Protein AF-A0A564YCS1-F1 (afdb_monomer)

Radius of gyration: 19.09 Å; Cα contacts (8 Å, |Δi|>4): 272; chains: 1; bounding box: 43×47×67 Å

Sequence (202 aa):
MVNAYTMRLRYDSPIGDMPSICTCESCINDYLYVYEKRNVAGLLSLPVSSSEASREVGEDFYFWLQQNIHIVWIGTFYRLFVYPTKLIWQLRPFDSPGEIPPSNCIWGVTESAKVRFTCVDCGKVWTSISALASFALCLENENGQQKWILWFSLHGQTCSDCVANASPPKLHYGTWYPHEVFRVMRNVHCKIEREVFNQMTI

Solvent-accessible surface area (backbone atoms only — not comparable to full-atom values): 11958 Å² total; per-residue (Å²): 139,80,82,80,76,75,81,76,89,78,71,97,54,98,68,68,94,67,99,60,93,62,82,50,72,68,50,46,51,52,33,39,47,52,32,58,78,67,40,44,68,64,59,56,63,52,99,58,54,86,84,46,43,34,68,77,57,32,53,69,57,42,50,50,40,39,78,43,42,64,36,53,53,52,32,48,47,39,61,65,59,34,70,80,46,93,58,49,65,44,80,40,81,50,96,48,80,84,76,54,67,70,93,40,48,83,49,70,54,73,45,68,33,55,28,38,34,56,35,89,87,80,66,53,71,50,74,39,72,70,36,44,37,40,39,36,37,27,59,46,77,55,96,92,41,69,32,41,35,40,36,36,33,78,53,52,48,63,51,69,66,48,48,72,68,72,41,82,86,51,75,32,68,50,55,55,42,58,50,46,51,49,51,48,54,51,50,53,51,56,47,42,49,62,66,48,54,60,60,70,76,111

Organism: Hymenolepis diminuta (NCBI:txid6216)

Mean predicted aligned error: 8.26 Å

Nearest PDB structures (foldseek):
  4i2y-assembly2_B  TM=4.174E-01  e=4.938E-01  Gallus gallus
  5ukg-assembly2_B  TM=3.983E-01  e=1.069E+00  Entacmaea quadricolor
  7lug-assembly1_A  TM=5.122E-01  e=1.937E+00  Discosoma sp.
  4i2y-assembly1_A  TM=4.266E-01  e=8.947E-01  Gallus gallus

pLDDT: mean 83.64, std 17.96, range [24.23, 98.19]

InterPro domains:
  IPR026096 Receptor-transporting protein [PTHR14402] (72-198)
  IPR027377 ZAR1/RTP1-5-like, 3CxxC-type zinc finger [PF13695] (113-199)

Foldseek 3Di:
DDDDPDPDDDDPQVDPQDPDQDDDPVSLVSLLCCCVVLVLLVLLVDPDDLVCSCVSSPVVVQVVCLSVVVSLLSNLCCVQPPVVDPAAEEEAEDPDPVVDPVVFWDDKDKDFAWFWWADPPPRDIDTDRGFIKIWIWGWDADPNGIYTYIYMYGFFDFDPVCVVVVHPTDGTGTRHGSSRSNVVSVVVSVCCCVPPVVVVVD

Secondary structure (DSSP, 8-state):
-------------SS---SS---SHHHHHHHHHHHHHTTHHHHHTSS--TTTHHHHH-HHHHHHHHHTHHHHHHHHHIIIIITT-SSEEEEEE-SSGGGS-GGGEEEEEEEEEEEEEE-TTT--EEEEEEEEEEEEEEEEEETTEEEEEEEEEE--EE-HHHHHTTPPP-EEPPEEPHHHHHHHHHHHHHHHIIIIITTTT-

Structure (mmCIF, N/CA/C/O backbone):
data_AF-A0A564YCS1-F1
#
_entry.id   AF-A0A564YCS1-F1
#
loop_
_atom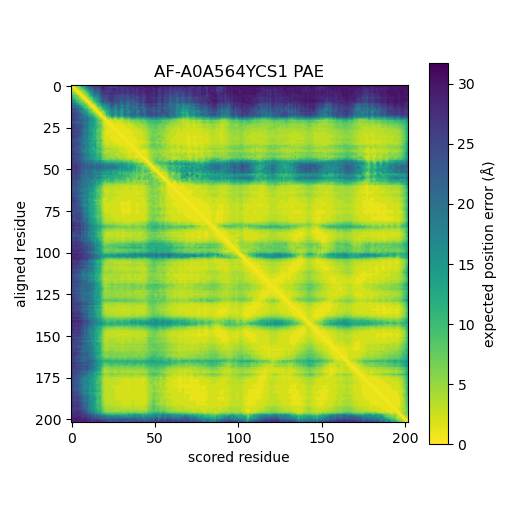_site.group_PDB
_atom_site.id
_atom_site.type_symbol
_atom_site.label_atom_id
_atom_site.label_alt_id
_atom_site.label_comp_id
_atom_site.label_asym_id
_atom_site.label_entity_id
_atom_site.label_seq_id
_atom_site.pdbx_PDB_ins_code
_atom_site.Cartn_x
_atom_site.Cartn_y
_atom_site.Cartn_z
_atom_site.occupancy
_atom_site.B_iso_or_equiv
_atom_site.auth_seq_id
_atom_site.auth_comp_id
_atom_site.auth_asym_id
_atom_site.auth_atom_id
_atom_site.pdbx_PDB_model_num
ATOM 1 N N . MET A 1 1 ? 5.156 -25.378 -37.979 1.00 31.64 1 MET A N 1
ATOM 2 C CA . MET A 1 1 ? 4.119 -24.481 -37.428 1.00 31.64 1 MET A CA 1
ATOM 3 C C . MET A 1 1 ? 3.506 -25.179 -36.233 1.00 31.64 1 MET A C 1
ATOM 5 O O . MET A 1 1 ? 2.746 -26.118 -36.417 1.00 31.64 1 MET A O 1
ATOM 9 N N . VAL A 1 2 ? 3.936 -24.812 -35.028 1.00 24.36 2 VAL A N 1
ATOM 10 C CA . VAL A 1 2 ? 3.426 -25.395 -33.783 1.00 24.36 2 VAL A CA 1
ATOM 11 C C . VAL A 1 2 ? 2.574 -24.319 -33.131 1.00 24.36 2 VAL A C 1
ATOM 13 O O . VAL A 1 2 ? 3.086 -23.262 -32.772 1.00 24.36 2 VAL A O 1
ATOM 16 N N . ASN A 1 3 ? 1.266 -24.571 -33.078 1.00 24.23 3 ASN A N 1
ATOM 17 C CA . ASN A 1 3 ? 0.289 -23.719 -32.414 1.00 24.23 3 ASN A CA 1
ATOM 18 C C . ASN A 1 3 ? 0.685 -23.552 -30.946 1.00 24.23 3 ASN A C 1
ATOM 20 O O . ASN A 1 3 ? 0.739 -24.530 -30.197 1.00 24.23 3 ASN A O 1
ATOM 24 N N . ALA A 1 4 ? 0.944 -22.309 -30.546 1.00 28.11 4 ALA A N 1
ATOM 25 C CA . ALA A 1 4 ? 1.030 -21.934 -29.149 1.00 28.11 4 ALA A CA 1
ATOM 26 C C . ALA A 1 4 ? -0.358 -22.140 -28.532 1.00 28.11 4 ALA A C 1
ATOM 28 O O . ALA A 1 4 ? -1.300 -21.407 -28.829 1.00 28.11 4 ALA A O 1
ATOM 29 N N . TYR A 1 5 ? -0.492 -23.178 -27.709 1.00 27.55 5 TYR A N 1
ATOM 30 C CA . TYR A 1 5 ? -1.651 -23.341 -26.851 1.00 27.55 5 TYR A CA 1
ATOM 31 C C . TYR A 1 5 ? -1.717 -22.131 -25.925 1.00 27.55 5 TYR A C 1
ATOM 33 O O . TYR A 1 5 ? -0.887 -21.958 -25.036 1.00 27.55 5 TYR A O 1
ATOM 41 N N . THR A 1 6 ? -2.709 -21.281 -26.169 1.00 33.50 6 THR A N 1
ATOM 42 C CA . THR A 1 6 ? -3.170 -20.255 -25.245 1.00 33.50 6 THR A CA 1
ATOM 43 C C . THR A 1 6 ? -3.431 -20.937 -23.903 1.00 33.50 6 THR A C 1
ATOM 45 O O . THR A 1 6 ? -4.353 -21.750 -23.792 1.00 33.50 6 THR A O 1
ATOM 48 N N . MET A 1 7 ? -2.594 -20.661 -22.897 1.00 24.98 7 MET A N 1
ATOM 49 C CA . MET A 1 7 ? -2.866 -21.074 -21.523 1.00 24.98 7 MET A CA 1
ATOM 50 C C . MET A 1 7 ? -4.211 -20.468 -21.126 1.00 24.98 7 MET A C 1
ATOM 52 O O . MET A 1 7 ? -4.357 -19.254 -21.007 1.00 24.98 7 MET A O 1
ATOM 56 N N . ARG A 1 8 ? -5.224 -21.325 -20.994 1.00 28.66 8 ARG A N 1
ATOM 57 C CA . ARG A 1 8 ? -6.530 -20.935 -20.475 1.00 28.66 8 ARG A CA 1
ATOM 58 C C . ARG A 1 8 ? -6.351 -20.543 -19.013 1.00 28.66 8 ARG A C 1
ATOM 60 O O . ARG A 1 8 ? -6.058 -21.404 -18.188 1.00 28.66 8 ARG A O 1
ATOM 67 N N . LEU A 1 9 ? -6.578 -19.266 -18.712 1.00 37.72 9 LEU A N 1
ATOM 68 C CA . LEU A 1 9 ? -6.855 -18.791 -17.361 1.00 37.72 9 LEU A CA 1
ATOM 69 C C . LEU A 1 9 ? -8.024 -19.603 -16.790 1.00 37.72 9 LEU A C 1
ATOM 71 O O . LEU A 1 9 ? -9.159 -19.504 -17.254 1.00 37.72 9 LEU A O 1
ATOM 75 N N . ARG A 1 10 ? -7.730 -20.434 -15.794 1.00 36.75 10 ARG A N 1
ATOM 76 C CA . ARG A 1 10 ? -8.716 -20.945 -14.845 1.00 36.75 10 ARG A CA 1
ATOM 77 C C . ARG A 1 10 ? -8.131 -20.813 -13.455 1.00 36.75 10 ARG A C 1
ATOM 79 O O . ARG A 1 10 ? -7.492 -21.727 -12.950 1.00 36.75 10 ARG A O 1
ATOM 86 N N . TYR A 1 11 ? -8.367 -19.656 -12.860 1.00 43.25 11 TYR A N 1
ATOM 87 C CA . TYR A 1 11 ? -8.453 -19.553 -11.418 1.00 43.25 11 TYR A CA 1
ATOM 88 C C . TYR A 1 11 ? -9.896 -19.183 -11.111 1.00 43.25 11 TYR A C 1
ATOM 90 O O . TYR A 1 11 ? -10.373 -18.150 -11.574 1.00 43.25 11 TYR A O 1
ATOM 98 N N . ASP A 1 12 ? -10.586 -20.040 -10.359 1.00 36.06 12 ASP A N 1
ATOM 99 C CA . ASP A 1 12 ? -11.909 -19.779 -9.788 1.00 36.06 12 ASP A CA 1
ATOM 100 C C . ASP A 1 12 ? -11.788 -18.706 -8.686 1.00 36.06 12 ASP A C 1
ATOM 102 O O . ASP A 1 12 ? -12.011 -18.955 -7.497 1.00 36.06 12 ASP A O 1
ATOM 106 N N . SER A 1 13 ? -11.339 -17.510 -9.069 1.00 42.09 13 SER A N 1
ATOM 107 C CA . SER A 1 13 ? -11.433 -16.311 -8.250 1.00 42.09 13 SER A CA 1
ATOM 108 C C . SER A 1 13 ? -12.790 -15.666 -8.543 1.00 42.09 13 SER A C 1
ATOM 110 O O . SER A 1 13 ? -13.118 -15.478 -9.714 1.00 42.09 13 SER A O 1
ATOM 112 N N . PRO A 1 14 ? -13.604 -15.331 -7.525 1.00 41.62 14 PRO A N 1
ATOM 113 C CA . PRO A 1 14 ? -14.907 -14.695 -7.739 1.00 41.62 14 PRO A CA 1
ATOM 114 C C . PRO A 1 14 ? -14.794 -13.286 -8.346 1.00 41.62 14 PRO A C 1
ATOM 116 O O . PRO A 1 14 ? -15.794 -12.727 -8.783 1.00 41.62 14 PRO A O 1
ATOM 119 N N . ILE A 1 15 ? -13.583 -12.727 -8.397 1.00 43.50 15 ILE A N 1
ATOM 120 C CA . ILE A 1 15 ? -13.281 -11.415 -8.960 1.00 43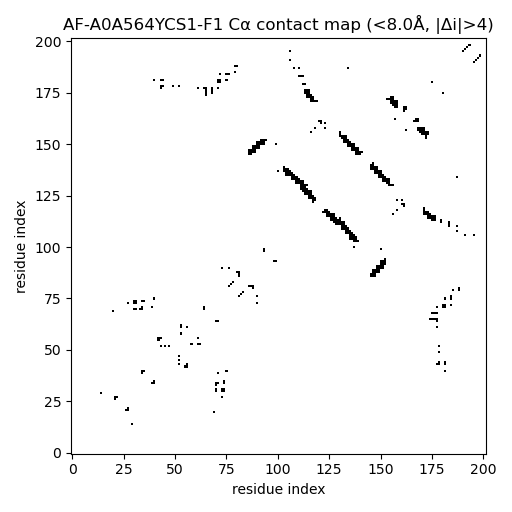.50 15 ILE A CA 1
ATOM 121 C C . ILE A 1 15 ? -12.469 -11.655 -10.237 1.00 43.50 15 ILE A C 1
ATOM 123 O O . ILE A 1 15 ? -11.336 -12.138 -10.169 1.00 43.50 15 ILE A O 1
ATOM 127 N N . GLY A 1 16 ? -13.076 -11.386 -11.397 1.00 44.50 16 GLY A N 1
ATOM 128 C CA . GLY A 1 16 ? -12.388 -11.431 -12.691 1.00 44.50 16 GLY A CA 1
ATOM 129 C C . GLY A 1 16 ? -11.285 -10.372 -12.794 1.00 44.50 16 GLY A C 1
ATOM 130 O O . GLY A 1 16 ? -11.197 -9.485 -11.947 1.00 44.50 16 GLY A O 1
ATOM 131 N N . ASP A 1 17 ? -10.451 -10.453 -13.837 1.00 43.44 17 ASP A N 1
ATOM 132 C CA . ASP A 1 17 ? -9.428 -9.436 -14.120 1.00 43.44 17 ASP A CA 1
ATOM 133 C C . ASP A 1 17 ? -10.076 -8.045 -14.177 1.00 43.44 17 ASP A C 1
ATOM 135 O O . ASP A 1 17 ? -10.887 -7.762 -15.062 1.00 43.44 17 ASP A O 1
ATOM 139 N N . MET A 1 18 ? -9.751 -7.184 -13.207 1.00 47.41 18 MET A N 1
ATOM 140 C CA . MET A 1 18 ? -10.393 -5.881 -13.061 1.00 47.41 18 MET A CA 1
ATOM 141 C C . MET A 1 18 ? -9.466 -4.771 -13.576 1.00 47.41 18 MET A C 1
ATOM 143 O O . MET 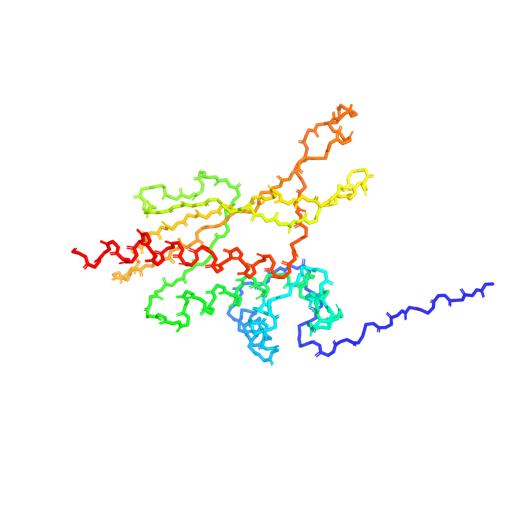A 1 18 ? -8.423 -4.523 -12.971 1.00 47.41 18 MET A O 1
ATOM 147 N N . PRO A 1 19 ? -9.819 -4.083 -14.682 1.00 48.22 19 PRO A N 1
ATOM 148 C CA . PRO A 1 19 ? -8.950 -3.089 -15.320 1.00 48.22 19 PRO A CA 1
ATOM 149 C C . PRO A 1 19 ? -8.793 -1.791 -14.505 1.00 48.22 19 PRO A C 1
ATOM 151 O O . PRO A 1 19 ? -7.918 -0.983 -14.800 1.00 48.22 19 PRO A O 1
ATOM 154 N N . SER A 1 20 ? -9.615 -1.592 -13.470 1.00 65.38 20 SER A N 1
ATOM 155 C CA . SER A 1 20 ? -9.543 -0.471 -12.529 1.00 65.38 20 SER A CA 1
ATOM 156 C C . SER A 1 20 ? -9.988 -0.920 -11.136 1.00 65.38 20 SER A C 1
ATOM 158 O O . SER A 1 20 ? -10.967 -1.660 -11.014 1.00 65.38 20 SER A O 1
ATOM 160 N N . ILE A 1 21 ? -9.304 -0.454 -10.086 1.00 79.62 21 ILE A N 1
ATOM 161 C CA . ILE A 1 21 ? -9.682 -0.718 -8.688 1.00 79.62 21 ILE A CA 1
ATOM 162 C C . ILE A 1 21 ? -11.069 -0.107 -8.429 1.00 79.62 21 ILE A C 1
ATOM 164 O O . ILE A 1 21 ? -11.274 1.081 -8.665 1.00 79.62 21 ILE A O 1
ATOM 168 N N . CYS A 1 22 ? -12.017 -0.910 -7.942 1.00 83.62 22 CYS A N 1
ATOM 169 C CA . CYS A 1 22 ? -13.362 -0.466 -7.578 1.00 83.62 22 CYS A CA 1
ATOM 170 C C . CYS A 1 22 ? -13.440 -0.277 -6.063 1.00 83.62 22 CYS A C 1
ATOM 172 O O . CYS A 1 22 ? -13.105 -1.179 -5.302 1.00 83.62 22 CYS A O 1
ATOM 174 N N . THR A 1 23 ? -13.905 0.885 -5.615 1.00 82.94 23 THR A N 1
ATOM 175 C CA . THR A 1 23 ? -13.971 1.241 -4.188 1.00 82.94 23 THR A CA 1
ATOM 176 C C . THR A 1 23 ? -15.401 1.307 -3.650 1.00 82.94 23 THR A C 1
ATOM 178 O O . THR A 1 23 ? -15.624 1.844 -2.568 1.00 82.94 23 THR A O 1
ATOM 181 N N . CYS A 1 24 ? -16.389 0.774 -4.380 1.00 88.31 24 CYS A N 1
ATOM 182 C CA . CYS A 1 24 ? -17.742 0.655 -3.841 1.00 88.31 24 CYS A CA 1
ATOM 183 C C . CYS A 1 24 ? -17.786 -0.390 -2.714 1.00 88.31 24 CYS A C 1
ATOM 185 O O . CYS A 1 24 ? -16.935 -1.279 -2.641 1.00 88.31 24 CYS A O 1
ATOM 187 N N . GLU A 1 25 ? -18.801 -0.299 -1.853 1.00 88.12 25 GLU A N 1
ATOM 188 C CA . GLU A 1 25 ? -18.951 -1.174 -0.685 1.00 88.12 25 GLU A CA 1
ATOM 189 C C . GLU A 1 25 ? -18.902 -2.665 -1.053 1.00 88.12 25 GLU A C 1
ATOM 191 O O . GLU A 1 25 ? -18.193 -3.432 -0.408 1.00 88.12 25 GLU A O 1
ATOM 196 N N . SER A 1 26 ? -19.572 -3.066 -2.139 1.00 90.94 26 SER A N 1
ATOM 197 C CA . SER A 1 26 ? -19.546 -4.455 -2.619 1.00 90.94 26 SER A CA 1
ATOM 198 C C . SER A 1 26 ? -18.134 -4.911 -2.990 1.00 90.94 26 SER A C 1
ATOM 200 O O . SER A 1 26 ? -17.691 -5.951 -2.517 1.00 90.94 26 SER A O 1
ATOM 202 N N . CYS A 1 27 ? -17.406 -4.118 -3.785 1.00 89.94 27 CYS A N 1
ATOM 203 C CA . CYS A 1 27 ? -16.045 -4.451 -4.211 1.00 89.94 27 CYS A CA 1
ATOM 204 C C . CYS A 1 27 ? -15.096 -4.569 -3.009 1.00 89.94 27 CYS A C 1
ATOM 206 O O . CYS A 1 27 ? -14.307 -5.507 -2.929 1.00 89.94 27 CYS A O 1
ATOM 208 N N . ILE A 1 28 ? -15.201 -3.647 -2.044 1.00 89.19 28 ILE A N 1
ATOM 209 C CA . ILE A 1 28 ? -14.401 -3.692 -0.815 1.00 89.19 28 ILE A CA 1
ATOM 210 C C . ILE A 1 28 ? -14.717 -4.957 -0.013 1.00 89.19 28 ILE A C 1
ATOM 212 O O . ILE A 1 28 ? -13.790 -5.648 0.409 1.00 89.19 28 ILE A O 1
ATOM 216 N N . ASN A 1 29 ? -15.996 -5.294 0.162 1.00 90.38 29 ASN A N 1
ATOM 217 C CA . ASN A 1 29 ? -16.402 -6.508 0.869 1.00 90.38 29 ASN A CA 1
ATOM 218 C C . ASN A 1 29 ? -15.872 -7.773 0.180 1.00 90.38 29 ASN A C 1
ATOM 220 O O . ASN A 1 29 ? -15.384 -8.672 0.864 1.00 90.38 29 ASN A O 1
ATOM 224 N N . ASP A 1 30 ? -15.877 -7.823 -1.153 1.00 91.38 30 ASP A N 1
ATOM 225 C CA . ASP A 1 30 ? -15.302 -8.939 -1.908 1.00 91.38 30 ASP A CA 1
ATOM 226 C C . ASP A 1 30 ? -13.784 -9.052 -1.692 1.00 91.38 30 ASP A C 1
ATOM 228 O O . ASP A 1 30 ? -13.261 -10.150 -1.475 1.00 91.38 30 ASP A O 1
ATOM 232 N N . TYR A 1 31 ? -13.057 -7.929 -1.676 1.00 92.38 31 TYR A N 1
ATOM 233 C CA . TYR A 1 31 ? -11.622 -7.922 -1.372 1.00 92.38 31 TYR A CA 1
ATOM 234 C C . TYR A 1 31 ? -11.329 -8.436 0.038 1.00 92.38 31 TYR A C 1
ATOM 236 O O . TYR A 1 31 ? -10.431 -9.264 0.218 1.00 92.38 31 TYR A O 1
ATOM 244 N N . LEU A 1 32 ? -12.087 -7.966 1.033 1.00 92.50 32 LEU A N 1
ATOM 245 C CA . LEU A 1 32 ? -11.947 -8.404 2.422 1.00 92.50 32 LEU A CA 1
ATOM 246 C C . LEU A 1 32 ? -12.274 -9.892 2.563 1.00 92.50 32 LEU A C 1
ATOM 248 O O . LEU A 1 32 ? -11.511 -10.627 3.188 1.00 92.50 32 LEU A O 1
ATOM 252 N N . TYR A 1 33 ? -13.327 -10.364 1.893 1.00 91.75 33 TYR A N 1
ATOM 253 C CA . TYR A 1 33 ? -13.684 -11.777 1.862 1.00 91.75 33 TYR A CA 1
ATOM 254 C C . TYR A 1 33 ? -12.549 -12.646 1.314 1.00 91.75 33 TYR A C 1
ATOM 256 O O . TYR A 1 33 ? -12.203 -13.664 1.915 1.00 91.75 33 TYR A O 1
ATOM 264 N N . VAL A 1 34 ? -11.930 -12.256 0.194 1.00 89.69 34 VAL A N 1
ATOM 265 C CA . VAL A 1 34 ? -10.763 -12.970 -0.350 1.00 89.69 34 VAL A CA 1
ATOM 266 C C . VAL A 1 34 ? -9.612 -12.956 0.657 1.00 89.69 34 VAL A C 1
ATOM 268 O O . VAL A 1 34 ? -9.023 -14.010 0.918 1.00 89.69 34 VAL A O 1
ATOM 271 N N . TYR A 1 35 ? -9.296 -11.786 1.221 1.00 91.69 35 TYR A N 1
ATOM 272 C CA . TYR A 1 35 ? -8.194 -11.610 2.165 1.00 91.69 35 TYR A CA 1
ATOM 273 C C . TYR A 1 35 ? -8.339 -12.525 3.391 1.00 91.69 35 TYR A C 1
ATOM 275 O O . TYR A 1 35 ? -7.382 -13.198 3.788 1.00 91.69 35 TYR A O 1
ATOM 283 N N . GLU A 1 36 ? -9.544 -12.602 3.955 1.00 90.00 36 GLU A N 1
ATOM 284 C CA . GLU A 1 36 ? -9.860 -13.435 5.115 1.00 90.00 36 GLU A CA 1
ATOM 285 C C . GLU A 1 36 ? -9.935 -14.920 4.764 1.00 90.00 36 GLU A C 1
ATOM 287 O O . GLU A 1 36 ? -9.246 -15.735 5.380 1.00 90.00 36 GLU A O 1
ATOM 292 N N . LYS A 1 37 ? -10.714 -15.290 3.739 1.00 89.69 37 LYS A N 1
ATOM 293 C CA . LYS A 1 37 ? -10.931 -16.693 3.351 1.00 89.69 37 LYS A CA 1
ATOM 294 C C . LYS A 1 37 ? -9.634 -17.406 2.989 1.00 89.69 37 LYS A C 1
ATOM 296 O O . LYS A 1 37 ? -9.498 -1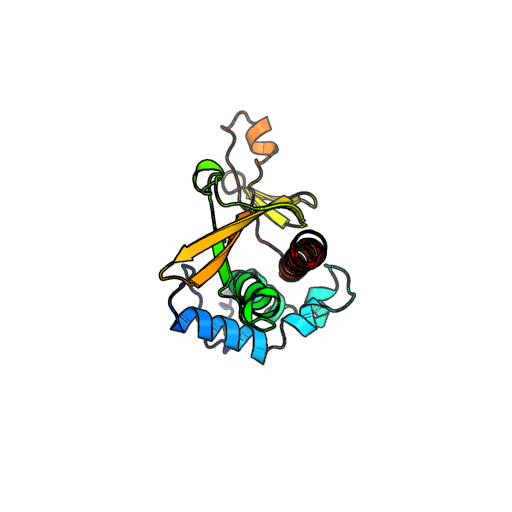8.604 3.228 1.00 89.69 37 LYS A O 1
ATOM 301 N N . ARG A 1 38 ? -8.689 -16.688 2.379 1.00 86.75 38 ARG A N 1
ATOM 302 C CA . ARG A 1 38 ? -7.375 -17.225 2.002 1.00 86.75 38 ARG A CA 1
ATOM 303 C C . ARG A 1 38 ? -6.325 -17.073 3.105 1.00 86.75 38 ARG A C 1
ATOM 305 O O . ARG A 1 38 ? -5.176 -17.424 2.869 1.00 86.75 38 ARG A O 1
ATOM 312 N N . ASN A 1 39 ? -6.698 -16.569 4.286 1.00 87.56 39 ASN A N 1
ATOM 313 C CA . ASN A 1 39 ? -5.796 -16.283 5.402 1.00 87.56 39 ASN A CA 1
ATOM 314 C C . ASN A 1 39 ? -4.536 -15.514 4.956 1.00 87.56 39 ASN A C 1
ATOM 316 O O . ASN A 1 39 ? -3.412 -15.856 5.330 1.00 87.56 39 ASN A O 1
ATOM 320 N N . VAL A 1 40 ? -4.720 -14.479 4.126 1.00 88.12 40 VAL A N 1
ATOM 321 C CA . VAL A 1 40 ? -3.608 -13.741 3.503 1.00 88.12 40 VAL A CA 1
ATOM 322 C C . VAL A 1 40 ? -2.662 -13.182 4.565 1.00 88.12 40 VAL A C 1
ATOM 324 O O . VAL A 1 40 ? -1.450 -13.308 4.427 1.00 88.12 40 VAL A O 1
ATOM 327 N N . ALA A 1 41 ? -3.195 -12.641 5.663 1.00 86.94 41 ALA A N 1
ATOM 328 C CA . ALA A 1 41 ? -2.382 -12.147 6.773 1.00 86.94 41 ALA A CA 1
ATOM 329 C C . ALA A 1 41 ? -1.490 -13.238 7.385 1.00 86.94 41 ALA A C 1
ATOM 331 O O . ALA A 1 41 ? -0.313 -12.991 7.626 1.00 86.94 41 ALA A O 1
ATOM 332 N N . GLY A 1 42 ? -2.036 -14.437 7.619 1.00 84.56 42 GLY A N 1
ATOM 333 C CA . GLY A 1 42 ? -1.271 -15.561 8.152 1.00 84.56 42 GLY A CA 1
ATOM 334 C C . GLY A 1 42 ? -0.127 -15.945 7.217 1.00 84.56 42 GLY A C 1
ATOM 335 O O . GLY A 1 42 ? 1.018 -16.009 7.654 1.00 84.56 42 GLY A O 1
ATOM 336 N N . LEU A 1 43 ? -0.421 -16.085 5.923 1.00 85.25 43 LEU A N 1
ATOM 337 C CA . LEU A 1 43 ? 0.565 -16.446 4.902 1.00 85.25 43 LEU A CA 1
ATOM 338 C C . LEU A 1 43 ? 1.670 -15.388 4.730 1.00 85.25 43 LEU A C 1
ATOM 340 O O . LEU A 1 43 ? 2.839 -15.733 4.607 1.00 85.25 43 LEU A O 1
ATOM 344 N N . LEU A 1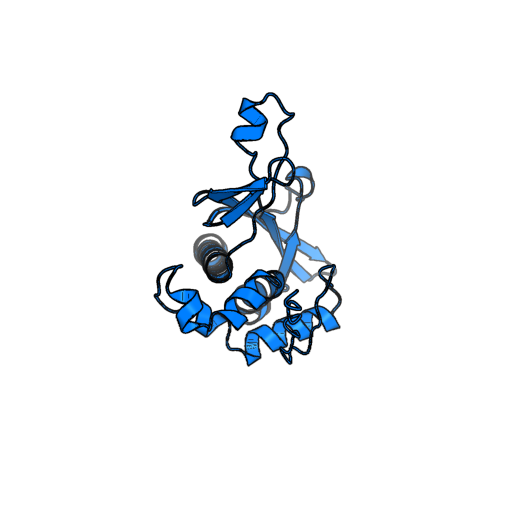 44 ? 1.326 -14.096 4.758 1.00 85.62 44 LEU A N 1
ATOM 345 C CA . LEU A 1 44 ? 2.298 -13.003 4.611 1.00 85.62 44 LEU A CA 1
ATOM 346 C C . LEU A 1 44 ? 3.061 -12.679 5.906 1.00 85.62 44 LEU A C 1
ATOM 348 O O . LEU A 1 44 ? 4.031 -11.924 5.868 1.00 85.62 44 LEU A O 1
ATOM 352 N N . SER A 1 45 ? 2.629 -13.227 7.045 1.00 82.94 45 SER A N 1
ATOM 353 C CA . SER A 1 45 ? 3.299 -13.061 8.341 1.00 82.94 45 SER A CA 1
ATOM 354 C C . SER A 1 45 ? 4.391 -14.097 8.619 1.00 82.94 45 SER A C 1
ATOM 356 O O . SER A 1 45 ? 5.104 -13.959 9.616 1.00 82.94 45 SER A O 1
ATOM 358 N N . LEU A 1 46 ? 4.529 -15.115 7.761 1.00 75.44 46 LEU A N 1
ATOM 359 C CA . LEU A 1 46 ? 5.526 -16.173 7.911 1.00 75.44 46 LEU A CA 1
ATOM 360 C C . LEU A 1 46 ? 6.950 -15.582 7.890 1.00 75.44 46 LEU A C 1
ATOM 362 O O . LEU A 1 46 ? 7.221 -14.662 7.113 1.00 75.44 46 LEU A O 1
ATOM 366 N N . PRO A 1 47 ? 7.872 -16.068 8.744 1.00 65.75 47 PRO A N 1
ATOM 367 C CA . PRO A 1 47 ? 9.213 -15.507 8.903 1.00 65.75 47 PRO A CA 1
ATOM 368 C C . PRO A 1 47 ? 10.156 -15.970 7.781 1.00 65.75 47 PRO A C 1
ATOM 370 O O . PRO A 1 47 ? 11.248 -16.468 8.041 1.00 65.75 47 PRO A O 1
ATOM 373 N N . VAL A 1 48 ? 9.725 -15.825 6.532 1.00 65.69 48 VAL A N 1
ATOM 374 C CA . VAL A 1 48 ? 10.454 -16.279 5.348 1.00 65.69 48 VAL A CA 1
ATOM 375 C C . VAL A 1 48 ? 10.980 -15.130 4.514 1.00 65.69 48 VAL A C 1
ATOM 377 O O . VAL A 1 48 ? 10.449 -14.016 4.521 1.00 65.69 48 VAL A O 1
ATOM 380 N N . SER A 1 49 ? 12.067 -15.388 3.787 1.00 62.91 49 SER A N 1
ATOM 381 C CA . SER A 1 49 ? 12.641 -14.389 2.893 1.00 62.91 49 SER A CA 1
ATOM 382 C C . SER A 1 49 ? 11.676 -14.049 1.749 1.00 62.91 49 SER A C 1
ATOM 384 O O . SER A 1 49 ? 10.832 -14.853 1.351 1.00 62.91 49 SER A O 1
ATOM 386 N N . SER A 1 50 ? 11.837 -12.865 1.145 1.00 59.00 50 SER A N 1
ATOM 387 C CA . SER A 1 50 ? 11.025 -12.438 -0.012 1.00 59.0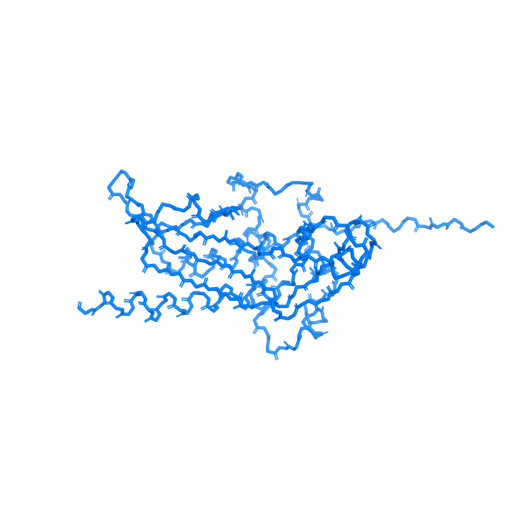0 50 SER A CA 1
ATOM 388 C C . SER A 1 50 ? 11.001 -13.447 -1.176 1.00 59.00 50 SER A C 1
ATOM 390 O O . SER A 1 50 ? 10.039 -13.470 -1.938 1.00 59.00 50 SER A O 1
ATOM 392 N N . SER A 1 51 ? 12.055 -14.264 -1.317 1.00 59.88 51 SER A N 1
ATOM 393 C CA . SER A 1 51 ? 12.192 -15.328 -2.324 1.00 59.88 51 SER A CA 1
ATOM 394 C C . SER A 1 51 ? 11.522 -16.649 -1.938 1.00 59.88 51 SER A C 1
ATOM 396 O O . SER A 1 51 ? 11.265 -17.475 -2.806 1.00 59.88 51 SER A O 1
ATOM 398 N N . GLU A 1 52 ? 11.253 -16.864 -0.653 1.00 67.31 52 GLU A N 1
ATOM 399 C CA . GLU A 1 52 ? 10.612 -18.073 -0.123 1.00 67.31 52 GLU A CA 1
ATOM 400 C C . GLU A 1 52 ? 9.109 -17.861 0.101 1.00 67.31 52 GLU A C 1
ATOM 402 O O . GLU A 1 52 ? 8.335 -18.808 -0.022 1.00 67.31 52 GLU A O 1
ATOM 407 N N . ALA A 1 53 ? 8.681 -16.609 0.312 1.00 64.56 53 ALA A N 1
ATOM 408 C CA . ALA A 1 53 ? 7.282 -16.240 0.519 1.00 64.56 53 ALA A CA 1
ATOM 409 C C . ALA A 1 53 ? 6.351 -16.739 -0.600 1.00 64.56 53 ALA A C 1
ATOM 411 O O . ALA A 1 53 ? 5.269 -17.243 -0.318 1.00 64.56 53 ALA A O 1
ATOM 412 N N . SER A 1 54 ? 6.760 -16.657 -1.872 1.00 65.62 54 SER A N 1
ATOM 413 C CA . SER A 1 54 ? 5.934 -17.151 -2.983 1.00 65.62 54 SER A CA 1
ATOM 414 C C . SER A 1 54 ? 5.777 -18.672 -2.981 1.00 65.62 54 SER A C 1
ATOM 416 O O . SER A 1 54 ? 4.735 -19.169 -3.393 1.00 65.62 54 SER A O 1
ATOM 418 N N . ARG A 1 55 ? 6.775 -19.422 -2.497 1.00 67.50 55 ARG A N 1
ATOM 419 C CA . ARG A 1 55 ? 6.721 -20.891 -2.437 1.00 67.50 55 ARG A CA 1
ATOM 420 C C . ARG A 1 55 ? 5.797 -21.370 -1.323 1.00 67.50 55 ARG A C 1
ATOM 422 O O . ARG A 1 55 ? 5.083 -22.346 -1.519 1.00 67.50 55 ARG A O 1
ATOM 429 N N . GLU A 1 56 ? 5.779 -20.672 -0.191 1.00 67.56 56 GLU A N 1
ATOM 430 C CA . GLU A 1 56 ? 4.907 -21.005 0.943 1.00 67.56 56 GLU A CA 1
ATOM 431 C C . GLU A 1 56 ? 3.454 -20.571 0.730 1.00 67.56 56 GLU A C 1
ATOM 433 O O . GLU A 1 56 ? 2.529 -21.293 1.093 1.00 67.56 56 GLU A O 1
ATOM 438 N N . VAL A 1 57 ? 3.244 -19.411 0.100 1.00 70.62 57 VAL A N 1
ATOM 439 C CA . VAL A 1 57 ? 1.911 -18.902 -0.275 1.00 70.62 57 VAL A CA 1
ATOM 440 C C . VAL A 1 57 ? 1.322 -19.687 -1.461 1.00 70.62 57 VAL A C 1
ATOM 442 O O . VAL A 1 57 ? 0.104 -19.730 -1.639 1.00 70.62 57 VAL A O 1
ATOM 445 N N . GLY A 1 58 ? 2.182 -20.313 -2.267 1.00 79.81 58 GLY A N 1
ATOM 446 C CA . GLY A 1 58 ? 1.861 -20.845 -3.588 1.00 79.81 58 GLY A CA 1
ATOM 447 C C . GLY A 1 58 ? 2.070 -19.778 -4.665 1.00 79.81 58 GLY A C 1
ATOM 448 O O . GLY A 1 58 ? 1.499 -18.688 -4.590 1.00 79.81 58 GLY A O 1
ATOM 449 N N . GLU A 1 59 ? 2.892 -20.091 -5.671 1.00 79.00 59 GLU A N 1
ATOM 450 C CA . GLU A 1 59 ? 3.390 -19.104 -6.643 1.00 79.00 59 GLU A CA 1
ATOM 451 C C . GLU A 1 59 ? 2.259 -18.438 -7.432 1.00 79.00 59 GLU A C 1
ATOM 453 O O . GLU A 1 59 ? 2.249 -17.214 -7.573 1.00 79.00 59 GLU A O 1
ATOM 458 N N . ASP A 1 60 ? 1.265 -19.219 -7.854 1.00 83.75 60 ASP A N 1
ATOM 459 C CA . ASP A 1 60 ? 0.105 -18.725 -8.597 1.00 83.75 60 ASP A CA 1
ATOM 460 C C . ASP A 1 60 ? -0.728 -17.738 -7.773 1.00 83.75 60 ASP A C 1
ATOM 462 O O . ASP A 1 60 ? -1.105 -16.667 -8.253 1.00 83.75 60 ASP A O 1
ATOM 466 N N . PHE A 1 61 ? -0.989 -18.062 -6.502 1.00 85.06 61 PHE A N 1
ATOM 467 C CA . PHE A 1 61 ? -1.766 -17.188 -5.626 1.00 85.06 61 PHE A CA 1
ATOM 468 C C . PHE A 1 61 ? -0.980 -15.932 -5.247 1.00 85.06 61 PHE A C 1
ATOM 470 O O . PHE A 1 61 ? -1.533 -14.833 -5.229 1.00 85.06 61 PHE A O 1
ATOM 477 N N . TYR A 1 62 ? 0.323 -16.068 -5.004 1.00 85.75 62 TYR A N 1
ATOM 478 C CA . TYR A 1 62 ? 1.200 -14.937 -4.734 1.00 85.75 62 TYR A CA 1
ATOM 479 C C . TYR A 1 62 ? 1.267 -13.971 -5.926 1.00 85.75 62 TYR A C 1
ATOM 481 O O . TYR A 1 62 ? 1.146 -12.756 -5.753 1.00 85.75 62 TYR A O 1
ATOM 489 N N . PHE A 1 63 ? 1.413 -14.502 -7.142 1.00 86.12 63 PHE A N 1
ATOM 490 C CA . PHE A 1 63 ? 1.383 -13.706 -8.365 1.00 86.12 63 PHE A CA 1
ATOM 491 C C . PHE A 1 63 ? 0.019 -13.036 -8.561 1.00 86.12 63 PHE A C 1
ATOM 493 O O . PHE A 1 63 ? -0.044 -11.848 -8.879 1.00 86.12 63 PHE A O 1
ATOM 500 N N . TRP A 1 64 ? -1.078 -13.750 -8.298 1.00 88.94 64 TRP A N 1
ATOM 501 C CA . TRP A 1 64 ? -2.422 -13.178 -8.349 1.00 88.94 64 TRP A CA 1
ATOM 502 C C . TRP A 1 64 ? -2.604 -12.021 -7.354 1.00 88.94 64 TRP A C 1
ATOM 504 O O . TRP A 1 64 ? -3.138 -10.976 -7.730 1.00 88.94 64 TRP A O 1
ATOM 514 N N . LEU A 1 65 ? -2.101 -12.152 -6.119 1.00 90.69 65 LEU A N 1
ATOM 515 C CA . LEU A 1 65 ? -2.081 -11.058 -5.139 1.00 90.69 65 LEU A CA 1
ATOM 516 C C . LEU A 1 65 ? -1.228 -9.881 -5.614 1.00 90.69 65 LEU A C 1
ATOM 518 O O . LEU A 1 65 ? -1.572 -8.736 -5.345 1.00 90.69 65 LEU A O 1
ATOM 522 N N . GLN A 1 66 ? -0.129 -10.137 -6.322 1.00 89.56 66 GLN A N 1
ATOM 523 C CA . GLN A 1 66 ? 0.709 -9.082 -6.884 1.00 89.56 66 GLN A CA 1
ATOM 524 C C . GLN A 1 66 ? -0.012 -8.298 -7.993 1.00 89.56 66 GLN A C 1
ATOM 526 O O . GLN A 1 66 ? 0.123 -7.077 -8.051 1.00 89.56 66 GLN A O 1
ATOM 531 N N . GLN A 1 67 ? -0.813 -8.964 -8.832 1.00 88.06 67 GLN A N 1
ATOM 532 C CA . GLN A 1 67 ? -1.674 -8.293 -9.819 1.00 88.06 67 GLN A CA 1
ATOM 533 C C . GLN A 1 67 ? -2.852 -7.562 -9.156 1.00 88.06 67 GLN A C 1
ATOM 535 O O . GLN A 1 67 ? -3.273 -6.505 -9.617 1.00 88.06 67 GLN A O 1
ATOM 540 N N . ASN A 1 68 ? -3.339 -8.077 -8.025 1.00 90.44 68 ASN A N 1
ATOM 541 C CA . ASN A 1 68 ? -4.457 -7.522 -7.260 1.00 90.44 68 ASN A CA 1
ATOM 542 C C . ASN A 1 68 ? -3.996 -6.896 -5.938 1.00 90.44 68 ASN A C 1
ATOM 544 O O . ASN A 1 68 ? -4.614 -7.076 -4.889 1.00 90.44 68 ASN A O 1
ATOM 548 N N . ILE A 1 69 ? -2.894 -6.141 -5.980 1.00 92.12 69 ILE A N 1
ATOM 549 C CA . ILE A 1 69 ? -2.192 -5.685 -4.770 1.00 92.12 69 ILE A CA 1
ATOM 550 C C . ILE A 1 69 ? -3.050 -4.811 -3.845 1.00 92.12 69 ILE A C 1
ATOM 552 O O . ILE A 1 69 ? -2.817 -4.757 -2.638 1.00 92.12 69 ILE A O 1
ATOM 556 N N . HIS A 1 70 ? -4.081 -4.164 -4.393 1.00 90.94 70 HIS A N 1
ATOM 557 C CA . HIS A 1 70 ? -5.071 -3.398 -3.641 1.00 90.94 70 HIS A CA 1
ATOM 558 C C . HIS A 1 70 ? -5.783 -4.247 -2.573 1.00 90.94 70 HIS A C 1
ATOM 560 O O . HIS A 1 70 ? -6.048 -3.735 -1.490 1.00 90.94 70 HIS A O 1
ATOM 566 N N . ILE A 1 71 ? -6.000 -5.546 -2.814 1.00 94.19 71 ILE A N 1
ATOM 567 C CA . ILE A 1 71 ? -6.564 -6.481 -1.825 1.00 94.19 71 ILE A CA 1
ATOM 568 C C . ILE A 1 71 ? -5.646 -6.590 -0.606 1.00 94.19 71 ILE A C 1
ATOM 570 O O . ILE A 1 71 ? -6.114 -6.613 0.530 1.00 94.19 71 ILE A O 1
ATOM 574 N N . VAL A 1 72 ? -4.328 -6.616 -0.825 1.00 95.75 72 VAL A N 1
ATOM 575 C CA . VAL A 1 72 ? -3.343 -6.693 0.260 1.00 95.75 72 VAL A CA 1
ATOM 576 C C . VAL A 1 72 ? -3.300 -5.382 1.041 1.00 95.75 72 VAL A C 1
ATOM 578 O O . VAL A 1 72 ? -3.297 -5.428 2.270 1.00 95.75 72 VAL A O 1
ATOM 581 N N . TRP A 1 73 ? -3.317 -4.228 0.364 1.00 95.38 73 TRP A N 1
ATOM 582 C CA . TRP A 1 73 ? -3.372 -2.914 1.019 1.00 95.38 73 TRP A CA 1
ATOM 583 C C . TRP A 1 73 ? -4.641 -2.746 1.862 1.00 95.38 73 TRP A C 1
ATOM 585 O O . TRP A 1 73 ? -4.546 -2.482 3.060 1.00 95.38 73 TRP A O 1
ATOM 595 N N . ILE A 1 74 ? -5.815 -2.951 1.257 1.00 94.50 74 ILE A N 1
ATOM 596 C CA . ILE A 1 74 ? -7.124 -2.773 1.899 1.00 94.50 74 ILE A CA 1
ATOM 597 C C . ILE A 1 74 ? -7.312 -3.786 3.029 1.00 94.50 74 ILE A C 1
ATOM 599 O O . ILE A 1 74 ? -7.649 -3.397 4.144 1.00 94.50 74 ILE A O 1
ATOM 603 N N . GLY A 1 75 ? -7.052 -5.071 2.778 1.00 95.12 75 GLY A N 1
ATOM 604 C CA . GLY A 1 75 ? -7.229 -6.117 3.782 1.00 95.12 75 GLY A CA 1
ATOM 605 C C . GLY A 1 75 ? -6.274 -5.973 4.964 1.00 95.12 75 GLY A C 1
ATOM 606 O O . GLY A 1 75 ? -6.684 -6.126 6.114 1.00 95.12 75 GLY A O 1
ATOM 607 N N . THR A 1 76 ? -5.016 -5.594 4.712 1.00 96.69 76 THR A N 1
ATOM 608 C CA . THR A 1 76 ? -4.054 -5.348 5.797 1.00 96.69 76 THR A CA 1
ATOM 609 C C . THR A 1 76 ? -4.418 -4.094 6.589 1.00 96.69 76 THR A C 1
ATOM 611 O O . THR A 1 76 ? -4.360 -4.121 7.817 1.00 96.69 76 THR A O 1
ATOM 614 N N . PHE A 1 77 ? -4.846 -3.017 5.920 1.00 96.75 77 PHE A N 1
ATOM 615 C CA . PHE A 1 77 ? -5.361 -1.825 6.594 1.00 96.75 77 PHE A CA 1
ATOM 616 C C . PHE A 1 77 ? -6.566 -2.156 7.479 1.00 96.75 77 PHE A C 1
ATOM 618 O O . PHE A 1 77 ? -6.558 -1.845 8.667 1.00 96.75 77 PHE A O 1
ATOM 625 N N . TYR A 1 78 ? -7.575 -2.833 6.926 1.00 95.12 78 TYR A N 1
ATOM 626 C CA . TYR A 1 78 ? -8.785 -3.195 7.656 1.00 95.12 78 TYR A CA 1
ATOM 627 C C . TYR A 1 78 ? -8.460 -4.042 8.886 1.00 95.12 78 TYR A C 1
ATOM 629 O O . TYR A 1 78 ? -8.899 -3.727 9.989 1.00 95.12 78 TYR A O 1
ATOM 637 N N . ARG A 1 79 ? -7.622 -5.071 8.722 1.00 94.44 79 ARG A N 1
ATOM 638 C CA . ARG A 1 79 ? -7.223 -5.965 9.813 1.00 94.44 79 ARG A CA 1
ATOM 639 C C . ARG A 1 79 ? -6.495 -5.246 10.950 1.00 94.44 79 ARG A C 1
ATOM 641 O O . ARG A 1 79 ? -6.678 -5.636 12.098 1.00 94.44 79 ARG A O 1
ATOM 648 N N . LEU A 1 80 ? -5.634 -4.276 10.640 1.00 95.06 80 LEU A N 1
ATOM 649 C CA . LEU A 1 80 ? -4.807 -3.599 11.643 1.00 95.06 80 LEU A CA 1
ATOM 650 C C . LEU A 1 80 ? -5.528 -2.404 12.279 1.00 95.06 80 LEU A C 1
ATOM 652 O O . LEU A 1 80 ? -5.510 -2.263 13.492 1.00 95.06 80 LEU A O 1
ATOM 656 N N . PHE A 1 81 ? -6.190 -1.563 11.485 1.00 95.25 81 PHE A N 1
ATOM 657 C CA . PHE A 1 81 ? -6.721 -0.278 11.953 1.00 95.25 81 PHE A CA 1
ATOM 658 C C . PHE A 1 81 ? -8.223 -0.319 12.253 1.00 95.25 81 PHE A C 1
ATOM 660 O O . PHE A 1 81 ? -8.681 0.272 13.231 1.00 95.25 81 PHE A O 1
ATOM 667 N N . VAL A 1 82 ? -9.001 -1.023 11.425 1.00 93.56 82 VAL A N 1
ATOM 668 C CA . VAL A 1 82 ? -10.470 -1.013 11.508 1.00 93.56 82 VAL A CA 1
ATOM 669 C C . VAL A 1 82 ? -10.961 -2.097 12.464 1.00 93.56 82 VAL A C 1
ATOM 671 O O . VAL A 1 82 ? -11.549 -1.786 13.492 1.00 93.56 82 VAL A O 1
ATOM 674 N N . TYR A 1 83 ? -10.685 -3.366 12.156 1.00 91.06 83 TYR A N 1
ATOM 675 C CA . TYR A 1 83 ? -11.219 -4.526 12.874 1.00 91.06 83 TYR A CA 1
ATOM 676 C C . TYR A 1 83 ? -10.959 -4.513 14.395 1.00 91.06 83 TYR A C 1
ATOM 678 O O . TYR A 1 83 ? -11.885 -4.816 15.149 1.00 91.06 83 TYR A O 1
ATOM 686 N N . PRO A 1 84 ? -9.755 -4.162 14.895 1.00 89.69 84 PRO A N 1
ATOM 687 C CA . PRO A 1 84 ? -9.470 -4.230 16.329 1.00 89.69 84 PRO A CA 1
ATOM 688 C C . PRO A 1 84 ? -10.058 -3.066 17.134 1.00 89.69 84 PRO A C 1
ATOM 690 O O . PRO A 1 84 ? -9.984 -3.083 18.362 1.00 89.69 84 PRO A O 1
ATOM 693 N N . THR A 1 85 ? -10.591 -2.031 16.475 1.00 86.88 85 THR A N 1
ATOM 694 C CA . THR A 1 85 ? -10.939 -0.763 17.122 1.00 86.88 85 THR A CA 1
ATOM 695 C C . THR A 1 85 ? -12.401 -0.381 16.891 1.00 86.88 85 THR A C 1
ATOM 697 O O . THR A 1 85 ? -13.086 -0.907 16.020 1.00 86.88 85 THR A O 1
ATOM 700 N N . LYS A 1 86 ? -12.907 0.557 17.698 1.00 85.88 86 LYS A N 1
ATOM 701 C CA . LYS A 1 86 ? -14.213 1.206 17.468 1.00 85.88 86 LYS A CA 1
ATOM 702 C C . LYS A 1 86 ? -14.073 2.542 16.730 1.00 85.88 86 LYS A C 1
ATOM 704 O O . LYS A 1 86 ? -15.035 3.303 16.656 1.00 85.88 86 LYS A O 1
ATOM 709 N N . LEU A 1 87 ? -12.867 2.864 16.261 1.00 89.44 87 LEU A N 1
ATOM 710 C CA . LEU A 1 87 ? -12.567 4.128 15.602 1.00 89.44 87 LEU A CA 1
ATOM 711 C C . LEU A 1 87 ? -13.015 4.076 14.142 1.00 89.44 87 LEU A C 1
ATOM 713 O O . LEU A 1 87 ? -12.955 3.033 13.491 1.00 89.44 87 LEU A O 1
ATOM 717 N N . ILE A 1 88 ? -13.432 5.224 13.612 1.00 92.31 88 ILE A N 1
ATOM 718 C CA . ILE A 1 88 ? -13.794 5.343 12.201 1.00 92.31 88 ILE A CA 1
ATOM 719 C C . ILE A 1 88 ? -12.524 5.648 11.419 1.00 92.31 88 ILE A C 1
ATOM 721 O O . ILE A 1 88 ? -12.043 6.778 11.429 1.00 92.31 88 ILE A O 1
ATOM 725 N N . TRP A 1 89 ? -11.993 4.634 10.748 1.00 95.00 89 TRP A N 1
ATOM 726 C CA . TRP A 1 89 ? -10.763 4.724 9.970 1.00 95.00 89 TRP A CA 1
ATOM 727 C C . TRP A 1 89 ? -11.034 4.833 8.470 1.00 95.00 89 TRP A C 1
ATOM 729 O O . TRP A 1 89 ? -11.930 4.182 7.934 1.00 95.00 89 TRP A O 1
ATOM 739 N N . GLN A 1 90 ? -10.221 5.625 7.776 1.00 93.50 90 GLN A N 1
ATOM 740 C CA . GLN A 1 90 ? -10.198 5.707 6.317 1.00 93.50 90 GLN A CA 1
ATOM 741 C C . GLN A 1 90 ? -8.760 5.666 5.805 1.00 93.50 90 GLN A C 1
ATOM 743 O O . GLN A 1 90 ? -7.871 6.285 6.384 1.00 93.50 90 GLN A O 1
ATOM 748 N N . LEU A 1 91 ? -8.548 4.958 4.699 1.00 94.25 91 LEU A N 1
ATOM 749 C CA . LEU A 1 91 ? -7.295 4.957 3.951 1.00 94.25 91 LEU A CA 1
ATOM 750 C C . LEU A 1 91 ? -7.507 5.791 2.683 1.00 94.25 91 LEU A C 1
ATOM 752 O O . LEU A 1 91 ? -8.412 5.481 1.906 1.00 94.25 91 LEU A O 1
ATOM 756 N N . ARG A 1 92 ? -6.711 6.844 2.473 1.00 91.75 92 ARG A N 1
ATOM 757 C CA . ARG A 1 92 ? -6.858 7.745 1.315 1.00 91.75 92 ARG A CA 1
ATOM 758 C C . ARG A 1 92 ? -5.536 7.912 0.557 1.00 91.75 92 ARG A C 1
ATOM 760 O O . ARG A 1 92 ? -4.530 8.219 1.193 1.00 91.75 92 ARG A O 1
ATOM 767 N N . PRO A 1 93 ? -5.504 7.723 -0.772 1.00 91.44 93 PRO A N 1
ATOM 768 C CA . PRO A 1 93 ? -4.324 8.058 -1.558 1.00 91.44 93 PRO A CA 1
ATOM 769 C C . PRO A 1 93 ? -4.168 9.581 -1.685 1.00 91.44 93 PRO A C 1
ATOM 771 O O . PRO A 1 93 ? -5.161 10.305 -1.627 1.00 91.44 93 PRO A O 1
ATOM 774 N N . PHE A 1 94 ? -2.940 10.052 -1.893 1.00 86.19 94 PHE A N 1
ATOM 775 C CA . PHE A 1 94 ? -2.648 11.410 -2.359 1.00 86.19 94 PHE A CA 1
ATOM 776 C C . PHE A 1 94 ? -1.524 11.392 -3.403 1.00 86.19 94 PHE A C 1
ATOM 778 O O . PHE A 1 94 ? -0.566 10.617 -3.283 1.00 86.19 94 PHE A O 1
ATOM 785 N N . ASP A 1 95 ? -1.615 12.274 -4.397 1.00 79.94 95 ASP A N 1
ATOM 786 C CA . ASP A 1 95 ? -0.599 12.406 -5.449 1.00 79.94 95 ASP A CA 1
ATOM 787 C C . ASP A 1 95 ? 0.401 13.528 -5.133 1.00 79.94 95 ASP A C 1
ATOM 789 O O . ASP A 1 95 ? 1.581 13.445 -5.480 1.00 79.94 95 ASP A O 1
ATOM 793 N N . SER A 1 96 ? -0.051 14.559 -4.418 1.00 79.69 96 SER A N 1
ATOM 794 C CA . SER A 1 96 ? 0.750 15.697 -3.984 1.00 79.69 96 SER A CA 1
ATOM 795 C C . SER A 1 96 ? 0.569 15.979 -2.490 1.00 79.69 96 SER A C 1
ATOM 797 O O . SER A 1 96 ? -0.558 15.974 -1.993 1.00 79.69 96 SER A O 1
ATOM 799 N N . PRO A 1 97 ? 1.645 16.324 -1.754 1.00 77.19 97 PRO A N 1
ATOM 800 C CA . PRO A 1 97 ? 1.542 16.731 -0.352 1.00 77.19 97 PRO A CA 1
ATOM 801 C C . PRO A 1 97 ? 0.569 17.895 -0.104 1.00 77.19 97 PRO A C 1
ATOM 803 O O . PRO A 1 97 ? 0.064 18.032 1.003 1.00 77.19 97 PRO A O 1
ATOM 806 N N . GLY A 1 98 ? 0.297 18.725 -1.120 1.00 82.00 98 GLY A N 1
ATOM 807 C CA . GLY A 1 98 ? -0.652 19.838 -1.021 1.00 82.00 98 GLY A CA 1
ATOM 808 C C . GLY A 1 98 ? -2.126 19.423 -0.920 1.00 82.00 98 GLY A C 1
ATOM 809 O O . GLY A 1 98 ? -2.950 20.255 -0.557 1.00 82.00 98 GLY A O 1
ATOM 810 N N . GLU A 1 99 ? -2.466 18.167 -1.225 1.00 82.38 99 GLU A N 1
ATOM 811 C CA . GLU A 1 99 ? -3.828 17.627 -1.064 1.00 82.38 99 GLU A CA 1
ATOM 812 C C . GLU A 1 99 ? -4.155 17.289 0.393 1.00 82.38 99 GLU A C 1
ATOM 814 O O . GLU A 1 99 ? -5.322 17.247 0.781 1.00 82.38 99 GLU A O 1
ATOM 819 N N . ILE A 1 100 ? -3.124 17.045 1.204 1.00 84.38 100 ILE A N 1
ATOM 820 C CA . ILE A 1 100 ? -3.281 16.678 2.604 1.00 84.38 100 ILE A CA 1
ATOM 821 C C . ILE A 1 100 ? -3.603 17.952 3.393 1.00 84.38 100 ILE A C 1
ATOM 823 O O . ILE A 1 100 ? -2.778 18.864 3.385 1.00 84.38 100 ILE A O 1
ATOM 827 N N . PRO A 1 101 ? -4.735 18.036 4.118 1.00 82.00 101 PRO A N 1
ATOM 828 C CA . PRO A 1 101 ? -5.062 19.207 4.930 1.00 82.00 101 PRO A CA 1
ATOM 829 C C . PRO A 1 101 ? -4.086 19.322 6.116 1.00 82.00 101 PRO A C 1
ATOM 831 O O . PRO A 1 101 ? -4.241 18.602 7.106 1.00 82.00 101 PRO A O 1
ATOM 834 N N . PRO A 1 102 ? -3.080 20.219 6.082 1.00 73.38 102 PRO A N 1
ATOM 835 C CA . PRO A 1 102 ? -1.964 20.141 7.022 1.00 73.38 102 PRO A CA 1
ATOM 836 C C . PRO A 1 102 ? -2.373 20.520 8.450 1.00 73.38 102 PRO A C 1
ATOM 838 O O . PRO A 1 102 ? -1.748 20.073 9.406 1.00 73.38 102 PRO A O 1
ATOM 841 N N . SER A 1 103 ? -3.445 21.303 8.610 1.00 76.12 103 SER A N 1
ATOM 842 C CA . SER A 1 103 ? -3.927 21.785 9.910 1.00 76.12 103 SER A CA 1
ATOM 843 C C . SER A 1 103 ? -4.431 20.678 10.836 1.00 76.12 103 SER A C 1
ATOM 845 O O . SER A 1 103 ? -4.542 20.903 12.037 1.00 76.12 103 SER A O 1
ATOM 847 N N . ASN A 1 104 ? -4.748 19.503 10.289 1.00 86.62 104 ASN A N 1
ATOM 848 C CA . ASN A 1 104 ? -5.418 18.430 11.020 1.00 86.62 104 ASN A CA 1
ATOM 849 C C . ASN A 1 104 ? -4.559 17.165 11.137 1.00 86.62 104 ASN A C 1
ATOM 851 O O . ASN A 1 104 ? -5.031 16.146 11.645 1.00 86.62 104 ASN A O 1
ATOM 855 N N . CYS A 1 105 ? -3.320 17.205 10.646 1.00 92.62 105 CYS A N 1
ATOM 856 C CA . CYS A 1 105 ? -2.419 16.062 10.657 1.00 92.62 105 CYS A CA 1
ATOM 857 C C . CYS A 1 105 ? -1.557 16.058 11.913 1.00 92.62 105 CYS A C 1
ATOM 859 O O . CYS A 1 105 ? -0.893 17.039 12.235 1.00 92.62 105 CYS A O 1
ATOM 861 N N . ILE A 1 106 ? -1.579 14.933 12.618 1.00 93.94 106 ILE A N 1
ATOM 862 C CA . ILE A 1 106 ? -0.950 14.773 13.934 1.00 93.94 106 ILE A CA 1
ATOM 863 C C . ILE A 1 106 ? 0.289 13.882 13.891 1.00 93.94 106 ILE A C 1
ATOM 865 O O . ILE A 1 106 ? 1.034 13.814 14.863 1.00 93.94 106 ILE A O 1
ATOM 869 N N . TRP A 1 107 ? 0.510 13.178 12.780 1.00 95.75 107 TRP A N 1
ATOM 870 C CA . TRP A 1 107 ? 1.626 12.255 12.633 1.00 95.75 107 TRP A CA 1
ATOM 871 C C . TRP A 1 107 ? 1.930 11.989 11.155 1.00 95.75 107 TRP A C 1
ATOM 873 O O . TRP A 1 107 ? 1.045 12.083 10.304 1.00 95.75 107 TRP A O 1
ATOM 883 N N . GLY A 1 108 ? 3.173 11.625 10.842 1.00 94.88 108 GLY A N 1
ATOM 884 C CA . GLY A 1 108 ? 3.557 11.186 9.506 1.00 94.88 108 GLY A CA 1
ATOM 885 C C . GLY A 1 108 ? 4.883 10.436 9.491 1.00 94.88 108 GLY A C 1
ATOM 886 O O . GLY A 1 108 ? 5.740 10.632 10.351 1.00 94.88 108 GLY A O 1
ATOM 887 N N . VAL A 1 109 ? 5.055 9.564 8.501 1.00 96.69 109 VAL A N 1
ATOM 888 C CA . VAL A 1 109 ? 6.271 8.766 8.323 1.00 96.69 109 VAL A CA 1
ATOM 889 C C . VAL A 1 109 ? 6.504 8.452 6.853 1.00 96.69 109 VAL A C 1
ATOM 891 O O . VAL A 1 109 ? 5.579 8.449 6.047 1.00 96.69 109 VAL A O 1
ATOM 894 N N . THR A 1 110 ? 7.745 8.135 6.499 1.00 96.62 110 THR A N 1
ATOM 895 C CA . THR A 1 110 ? 8.064 7.484 5.226 1.00 96.62 110 THR A CA 1
ATOM 896 C C . THR A 1 110 ? 8.743 6.148 5.501 1.00 96.62 110 THR A C 1
ATOM 898 O O . THR A 1 110 ? 9.707 6.088 6.261 1.00 96.62 110 THR A O 1
ATOM 901 N N . GLU A 1 111 ? 8.230 5.082 4.891 1.00 96.75 111 GLU A N 1
ATOM 902 C CA . GLU A 1 111 ? 8.789 3.732 4.948 1.00 96.75 111 GLU A CA 1
ATOM 903 C C . GLU A 1 111 ? 9.467 3.388 3.621 1.00 96.75 111 GLU A C 1
ATOM 905 O O . GLU A 1 111 ? 8.948 3.696 2.546 1.00 96.75 111 GLU A O 1
ATOM 910 N N . SER A 1 112 ? 10.611 2.707 3.694 1.00 96.12 112 SER A N 1
ATOM 911 C CA . SER A 1 112 ? 11.234 2.100 2.522 1.00 96.12 112 SER A CA 1
ATOM 912 C C . SER A 1 112 ? 10.665 0.708 2.252 1.00 96.12 112 SER A C 1
ATOM 914 O O . SER A 1 112 ? 10.266 -0.017 3.171 1.00 96.12 112 SER A O 1
ATOM 916 N N . ALA A 1 113 ? 10.657 0.317 0.983 1.00 93.81 113 ALA A N 1
ATOM 917 C CA . ALA A 1 113 ? 10.206 -0.981 0.520 1.00 93.81 113 ALA A CA 1
ATOM 918 C C . ALA A 1 113 ? 11.011 -1.495 -0.672 1.00 93.81 113 ALA A C 1
ATOM 920 O O . ALA A 1 113 ? 11.574 -0.736 -1.469 1.00 93.81 113 ALA A O 1
ATOM 921 N N . LYS A 1 114 ? 11.011 -2.821 -0.806 1.00 94.25 114 LYS A N 1
ATOM 922 C CA . LYS A 1 114 ? 11.447 -3.524 -2.002 1.00 94.25 114 LYS A CA 1
ATOM 923 C C . LYS A 1 114 ? 10.321 -3.497 -3.033 1.00 94.25 114 LYS A C 1
ATOM 925 O O . LYS A 1 114 ? 9.253 -4.054 -2.811 1.00 94.25 114 LYS A O 1
ATOM 930 N N . VAL A 1 115 ? 10.559 -2.871 -4.180 1.00 93.50 115 VAL A N 1
ATOM 931 C CA . VAL A 1 115 ? 9.556 -2.697 -5.241 1.00 93.50 115 VAL A CA 1
ATOM 932 C C . VAL A 1 115 ? 10.209 -2.903 -6.607 1.00 93.50 115 VAL A C 1
ATOM 934 O O . VAL A 1 115 ? 11.359 -2.512 -6.826 1.00 93.50 115 VAL A O 1
ATOM 937 N N . ARG A 1 116 ? 9.489 -3.547 -7.533 1.00 94.31 116 ARG A N 1
ATOM 938 C CA . ARG A 1 116 ? 9.939 -3.774 -8.913 1.00 94.31 116 ARG A CA 1
ATOM 939 C C . ARG A 1 116 ? 9.397 -2.684 -9.827 1.00 94.31 116 ARG A C 1
ATOM 941 O O . ARG A 1 116 ? 8.194 -2.491 -9.894 1.00 94.31 116 ARG A O 1
ATOM 948 N N . PHE A 1 117 ? 10.257 -2.028 -10.586 1.00 93.06 117 PHE A N 1
ATOM 949 C CA . PHE A 1 117 ? 9.884 -0.998 -11.550 1.00 93.06 117 PHE A CA 1
ATOM 950 C C . PHE A 1 117 ? 10.119 -1.489 -12.974 1.00 93.06 117 PHE A C 1
ATOM 952 O O . PHE A 1 117 ? 11.065 -2.237 -13.231 1.00 93.06 117 PHE A O 1
ATOM 959 N N . THR A 1 118 ? 9.273 -1.029 -13.893 1.00 93.12 118 THR A N 1
ATOM 960 C CA . THR A 1 118 ? 9.418 -1.254 -15.333 1.00 93.12 118 THR A CA 1
ATOM 961 C C . THR A 1 118 ? 9.318 0.093 -16.037 1.00 93.12 118 THR A C 1
ATOM 963 O O . THR A 1 118 ? 8.310 0.788 -15.914 1.00 93.12 118 THR A O 1
ATOM 966 N N . CYS A 1 119 ? 10.369 0.480 -16.757 1.00 93.31 119 CYS A N 1
ATOM 967 C CA . CYS A 1 119 ? 10.345 1.673 -17.586 1.00 93.31 119 CYS A CA 1
ATOM 968 C C . CYS A 1 119 ? 9.484 1.397 -18.818 1.00 93.31 119 CYS A C 1
ATOM 970 O O . CYS A 1 119 ? 9.795 0.507 -19.606 1.00 93.31 119 CYS A O 1
ATOM 972 N N . VAL A 1 120 ? 8.418 2.172 -18.994 1.00 89.62 120 VAL A N 1
ATOM 973 C CA . VAL A 1 120 ? 7.508 2.027 -20.142 1.00 89.62 120 VAL A CA 1
ATOM 974 C C . VAL A 1 120 ? 8.106 2.551 -21.448 1.00 89.62 120 VAL A C 1
ATOM 976 O O . VAL A 1 120 ? 7.602 2.218 -22.512 1.00 89.62 120 VAL A O 1
ATOM 979 N N . ASP A 1 121 ? 9.173 3.350 -21.369 1.00 91.31 121 ASP A N 1
ATOM 980 C CA . ASP A 1 121 ? 9.776 3.990 -22.538 1.00 91.31 121 ASP A CA 1
ATOM 981 C C . ASP A 1 121 ? 10.908 3.128 -23.129 1.00 91.31 121 ASP A C 1
ATOM 983 O O . ASP A 1 121 ? 10.947 2.913 -24.336 1.00 91.31 121 ASP A O 1
ATOM 987 N N . CYS A 1 122 ? 11.802 2.577 -22.293 1.00 93.38 122 CYS A N 1
ATOM 988 C CA . CYS A 1 122 ? 12.927 1.743 -22.751 1.00 93.38 122 CYS A CA 1
ATOM 989 C C . CYS A 1 122 ? 12.829 0.255 -22.374 1.00 93.38 122 CYS A C 1
ATOM 991 O O . CYS A 1 122 ? 13.713 -0.526 -22.722 1.00 93.38 122 CYS A O 1
ATOM 993 N N . GLY A 1 123 ? 11.801 -0.157 -21.627 1.00 92.69 123 GLY A N 1
ATOM 994 C CA . GLY A 1 123 ? 11.610 -1.548 -21.199 1.00 92.69 123 GLY A CA 1
ATOM 995 C C . GLY A 1 123 ? 12.543 -2.021 -20.078 1.00 92.69 123 GLY A C 1
ATOM 996 O O . GLY A 1 123 ? 12.433 -3.168 -19.644 1.00 92.69 123 GLY A O 1
ATOM 997 N N . LYS A 1 124 ? 13.450 -1.169 -19.569 1.00 94.50 124 LYS A N 1
ATOM 998 C CA . LYS A 1 124 ? 14.336 -1.528 -18.451 1.00 94.50 124 LYS A CA 1
ATOM 999 C C . LYS A 1 124 ? 13.520 -1.917 -17.223 1.00 94.50 124 LYS A C 1
ATOM 1001 O O . LYS A 1 124 ? 12.653 -1.166 -16.779 1.00 94.50 124 LYS A O 1
ATOM 1006 N N . VAL A 1 125 ? 13.884 -3.039 -16.611 1.00 95.38 125 VAL A N 1
ATOM 1007 C CA . VAL A 1 125 ? 13.339 -3.484 -15.329 1.00 95.38 125 VAL A CA 1
ATOM 1008 C C . VAL A 1 125 ? 14.409 -3.374 -14.249 1.00 95.38 125 VAL A C 1
ATOM 1010 O O . VAL A 1 125 ? 15.545 -3.799 -14.453 1.00 95.38 125 VAL A O 1
ATOM 1013 N N . TRP A 1 126 ? 14.051 -2.839 -13.084 1.00 95.25 126 TRP A N 1
ATOM 1014 C CA . TRP A 1 126 ? 14.926 -2.819 -11.910 1.00 95.25 126 TRP A CA 1
ATOM 1015 C C . TRP A 1 126 ? 14.132 -3.077 -10.632 1.00 95.25 126 TRP A C 1
ATOM 1017 O O . TRP A 1 126 ? 12.919 -2.898 -10.581 1.00 95.25 126 TRP A O 1
ATOM 1027 N N . THR A 1 127 ? 14.814 -3.538 -9.585 1.00 94.25 127 THR A N 1
ATOM 1028 C CA . THR A 1 127 ? 14.235 -3.646 -8.241 1.00 94.25 127 THR A CA 1
ATOM 1029 C C . THR A 1 127 ? 14.935 -2.642 -7.344 1.00 94.25 127 THR A C 1
ATOM 1031 O O . THR A 1 127 ? 16.157 -2.676 -7.227 1.00 94.25 127 THR A O 1
ATOM 1034 N N . SER A 1 128 ? 14.170 -1.759 -6.714 1.00 92.44 128 SER A N 1
ATOM 1035 C CA . SER A 1 128 ? 14.682 -0.866 -5.678 1.00 92.44 128 SER A CA 1
ATOM 1036 C C . SER A 1 128 ? 14.357 -1.455 -4.316 1.00 92.44 128 SER A C 1
ATOM 1038 O O . SER A 1 128 ? 13.238 -1.904 -4.110 1.00 92.44 128 SER A O 1
ATOM 1040 N N . ILE A 1 129 ? 15.321 -1.443 -3.397 1.00 90.69 129 ILE A N 1
ATOM 1041 C CA . ILE A 1 129 ? 15.121 -1.742 -1.966 1.00 90.69 129 ILE A CA 1
ATOM 1042 C C . ILE A 1 129 ? 14.865 -0.472 -1.136 1.00 90.69 129 ILE A C 1
ATOM 1044 O O . ILE A 1 129 ? 14.764 -0.528 0.086 1.00 90.69 129 ILE A O 1
ATOM 1048 N N . SER A 1 130 ? 14.801 0.676 -1.808 1.00 92.50 130 SER A N 1
ATOM 1049 C CA . SER A 1 130 ? 14.652 2.012 -1.234 1.00 92.50 130 SER A CA 1
ATOM 1050 C C . SER A 1 130 ? 13.488 2.774 -1.874 1.00 92.50 130 SER A C 1
ATOM 1052 O O . SER A 1 130 ? 13.461 4.002 -1.844 1.00 92.50 130 SER A O 1
ATOM 1054 N N . ALA A 1 131 ? 12.526 2.061 -2.471 1.00 92.62 131 ALA A N 1
ATOM 1055 C CA . ALA A 1 131 ? 11.278 2.677 -2.904 1.00 92.62 131 ALA A CA 1
ATOM 1056 C C . ALA A 1 131 ? 10.528 3.197 -1.677 1.00 92.62 131 ALA A C 1
ATOM 1058 O O . ALA A 1 131 ? 10.584 2.568 -0.624 1.00 92.62 131 ALA A O 1
ATOM 1059 N N . LEU A 1 132 ? 9.860 4.340 -1.797 1.00 94.69 132 LEU A N 1
ATOM 1060 C CA . LEU A 1 132 ? 9.287 5.036 -0.648 1.00 94.69 132 LEU A CA 1
ATOM 1061 C C . LEU A 1 132 ? 7.760 4.963 -0.665 1.00 94.69 132 LEU A C 1
ATOM 1063 O O . LEU A 1 132 ? 7.128 5.117 -1.711 1.00 94.69 132 LEU A O 1
ATOM 1067 N N . ALA A 1 133 ? 7.177 4.765 0.513 1.00 95.62 133 ALA A N 1
ATOM 1068 C CA . ALA A 1 133 ? 5.768 5.005 0.782 1.00 95.62 133 ALA A CA 1
ATOM 1069 C C . ALA A 1 133 ? 5.653 6.000 1.937 1.00 95.62 133 ALA A C 1
ATOM 1071 O O . ALA A 1 133 ? 6.186 5.758 3.023 1.00 95.62 133 ALA A O 1
ATOM 1072 N N . SER A 1 134 ? 4.983 7.123 1.698 1.00 95.75 134 SER A N 1
ATOM 1073 C CA . SER A 1 134 ? 4.741 8.142 2.720 1.00 95.75 134 SER A CA 1
ATOM 1074 C C . SER A 1 134 ? 3.339 8.004 3.275 1.00 95.75 134 SER A C 1
ATOM 1076 O O . SER A 1 134 ? 2.405 7.727 2.528 1.00 95.75 134 SER A O 1
ATOM 1078 N N . PHE A 1 135 ? 3.206 8.237 4.575 1.00 97.19 135 PHE A N 1
ATOM 1079 C CA . PHE A 1 135 ? 1.953 8.182 5.306 1.00 97.19 135 PHE A CA 1
ATOM 1080 C C . PHE A 1 135 ? 1.794 9.435 6.160 1.00 97.19 135 PHE A C 1
ATOM 1082 O O . PHE A 1 135 ? 2.765 9.907 6.753 1.00 97.19 135 PHE A O 1
ATOM 1089 N N . ALA A 1 136 ? 0.569 9.938 6.257 1.00 96.31 136 ALA A N 1
ATOM 1090 C CA . ALA A 1 136 ? 0.193 10.998 7.180 1.00 96.31 136 ALA A CA 1
ATOM 1091 C C . ALA A 1 136 ? -1.127 10.634 7.858 1.00 96.31 136 ALA A C 1
ATOM 1093 O O . ALA A 1 136 ? -2.068 10.190 7.205 1.00 96.31 136 ALA A O 1
ATOM 1094 N N . LEU A 1 137 ? -1.190 10.806 9.173 1.00 96.50 137 LEU A N 1
ATOM 1095 C CA . LEU A 1 137 ? -2.393 10.583 9.957 1.00 96.50 137 LEU A CA 1
ATOM 1096 C C . LEU A 1 137 ? -3.028 11.923 10.297 1.00 96.50 137 LEU A C 1
ATOM 1098 O O . LEU A 1 137 ? -2.411 12.750 10.973 1.00 96.50 137 LEU A O 1
ATOM 1102 N N . CYS A 1 138 ? -4.271 12.104 9.867 1.00 95.25 138 CYS A N 1
ATOM 1103 C CA . CYS A 1 138 ? -5.033 13.320 10.103 1.00 95.25 138 CYS A CA 1
ATOM 1104 C C . CYS A 1 138 ? -6.395 12.997 10.718 1.00 95.25 138 CYS A C 1
ATOM 1106 O O . CYS A 1 138 ? -6.962 11.930 10.474 1.00 95.25 138 CYS A O 1
ATOM 1108 N N . LEU A 1 139 ? -6.900 13.914 11.540 1.00 93.81 139 LEU A N 1
ATOM 1109 C CA . LEU A 1 139 ? -8.179 13.774 12.230 1.00 93.81 139 LEU A CA 1
ATOM 1110 C C . LEU A 1 139 ? -9.205 14.726 11.612 1.00 93.81 139 LEU A C 1
ATOM 1112 O O . LEU A 1 139 ? -9.009 15.938 11.601 1.00 93.81 139 LEU A O 1
ATOM 1116 N N . GLU A 1 140 ? -10.319 14.194 11.122 1.00 91.31 140 GLU A N 1
ATOM 1117 C CA . GLU A 1 140 ? -11.446 14.993 10.629 1.00 91.31 140 GLU A CA 1
ATOM 1118 C C . GLU A 1 140 ? -12.647 14.808 11.557 1.00 91.31 140 GLU A C 1
ATOM 1120 O O . GLU A 1 140 ? -12.940 13.697 11.986 1.00 91.31 140 GLU A O 1
ATOM 1125 N N . ASN A 1 141 ? -13.360 15.888 11.872 1.00 88.81 141 ASN A N 1
ATOM 1126 C CA . ASN A 1 141 ? -14.617 15.804 12.610 1.00 88.81 141 ASN A CA 1
ATOM 1127 C C . ASN A 1 141 ? -15.777 15.951 11.628 1.00 88.81 141 ASN A C 1
ATOM 1129 O O . ASN A 1 141 ? -15.918 16.993 10.991 1.00 88.81 141 ASN A O 1
ATOM 1133 N N . GLU A 1 142 ? -16.629 14.935 11.539 1.00 82.06 142 GLU A N 1
ATOM 1134 C CA . GLU A 1 142 ? -17.817 14.952 10.689 1.00 82.06 142 GLU A CA 1
ATOM 1135 C C . GLU A 1 142 ? -19.025 14.505 11.513 1.00 82.06 142 GLU A C 1
ATOM 1137 O O . GLU A 1 142 ? -19.016 13.433 12.116 1.00 82.06 142 GLU A O 1
ATOM 1142 N N . ASN A 1 143 ? -20.062 15.345 11.584 1.00 85.06 143 ASN A N 1
ATOM 1143 C CA . ASN A 1 143 ? -21.292 15.078 12.344 1.00 85.06 143 ASN A CA 1
ATOM 1144 C C . ASN A 1 143 ? -21.058 14.703 13.824 1.00 85.06 143 ASN A C 1
ATOM 1146 O O . ASN A 1 143 ? -21.760 13.864 14.383 1.00 85.06 143 ASN A O 1
ATOM 1150 N N . GLY A 1 144 ? -20.055 15.315 14.464 1.00 83.69 144 GLY A N 1
ATOM 1151 C CA . GLY A 1 144 ? -19.706 15.048 15.865 1.00 83.69 144 GLY A CA 1
ATOM 1152 C C . GLY A 1 144 ? -18.945 13.738 16.097 1.00 83.69 144 GLY A C 1
ATOM 1153 O O . GLY A 1 144 ? -18.677 13.395 17.246 1.00 83.69 144 GLY A O 1
ATOM 1154 N N . GLN A 1 145 ? -18.572 13.020 15.034 1.00 86.69 145 GLN A N 1
ATOM 1155 C CA . GLN A 1 145 ? -17.706 11.846 15.100 1.00 86.69 145 GLN A CA 1
ATOM 1156 C C . GLN A 1 145 ? -16.314 12.171 14.561 1.00 86.69 145 GLN A C 1
ATOM 1158 O O . GLN A 1 145 ? -16.167 12.774 13.496 1.00 86.69 145 GLN A O 1
ATOM 1163 N N . GLN A 1 146 ? -15.288 11.737 15.292 1.00 90.88 146 GLN A N 1
ATOM 1164 C CA . GLN A 1 146 ? -13.902 11.847 14.855 1.00 90.88 146 GLN A CA 1
ATOM 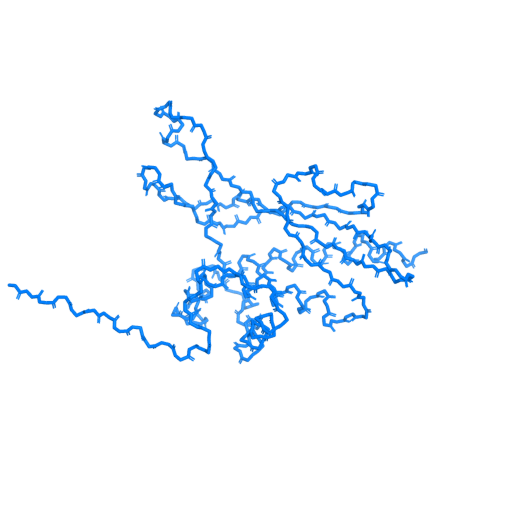1165 C C . GLN A 1 146 ? -13.559 10.701 13.896 1.00 90.88 146 GLN A C 1
ATOM 1167 O O . GLN A 1 146 ? -13.707 9.523 14.231 1.00 90.88 146 GLN A O 1
ATOM 1172 N N . LYS A 1 147 ? -13.071 11.058 12.711 1.00 93.19 147 LYS A N 1
ATOM 1173 C CA . LYS A 1 147 ? -12.566 10.162 11.674 1.00 93.19 147 LYS A CA 1
ATOM 1174 C C . LYS A 1 147 ? -11.044 10.222 11.636 1.00 93.19 147 LYS A C 1
ATOM 1176 O O . LYS A 1 147 ? -10.455 11.299 11.599 1.00 93.19 147 LYS A O 1
ATOM 1181 N N . TRP A 1 148 ? -10.427 9.050 11.619 1.00 95.25 148 TRP A N 1
ATOM 1182 C CA . TRP A 1 148 ? -8.988 8.846 11.537 1.00 95.25 148 TRP A CA 1
ATOM 1183 C C . TRP A 1 148 ? -8.631 8.534 10.092 1.00 95.25 148 TRP A C 1
ATOM 1185 O O . TRP A 1 148 ? -9.036 7.506 9.548 1.00 95.25 148 TRP A O 1
ATOM 1195 N N . ILE A 1 149 ? -7.905 9.436 9.444 1.00 95.50 149 ILE A N 1
ATOM 1196 C CA . ILE A 1 149 ? -7.609 9.333 8.019 1.00 95.50 149 ILE A CA 1
ATOM 1197 C C . ILE A 1 149 ? -6.122 9.107 7.851 1.00 95.50 149 ILE A C 1
ATOM 1199 O O . ILE A 1 149 ? -5.308 9.991 8.122 1.00 95.50 149 ILE A O 1
ATOM 1203 N N . LEU A 1 150 ? -5.784 7.906 7.395 1.00 96.81 150 LEU A N 1
ATOM 1204 C CA . LEU A 1 150 ? -4.441 7.549 6.991 1.00 96.81 150 LEU A CA 1
ATOM 1205 C C . LEU A 1 150 ? -4.283 7.879 5.507 1.00 96.81 150 LEU A C 1
ATOM 1207 O O . LEU A 1 150 ? -4.713 7.130 4.627 1.00 96.81 150 LEU A O 1
ATOM 1211 N N . TRP A 1 151 ? -3.679 9.027 5.241 1.00 95.62 151 TRP A N 1
ATOM 1212 C CA . TRP A 1 151 ? -3.249 9.415 3.909 1.00 95.62 151 TRP A CA 1
ATOM 1213 C C . TRP A 1 151 ? -1.998 8.632 3.530 1.00 95.62 151 TRP A C 1
ATOM 1215 O O . TRP A 1 151 ? -1.108 8.466 4.366 1.00 95.62 151 TRP A O 1
ATOM 1225 N N . PHE A 1 152 ? -1.905 8.169 2.285 1.00 95.25 152 PHE A N 1
ATOM 1226 C CA . PHE A 1 152 ? -0.718 7.481 1.785 1.00 95.25 152 PHE A CA 1
ATOM 1227 C C . PHE A 1 152 ? -0.363 7.870 0.347 1.00 95.25 152 PHE A C 1
ATOM 1229 O O . PHE A 1 152 ? -1.235 8.162 -0.466 1.00 95.25 152 PHE A O 1
ATOM 1236 N N . SER A 1 153 ? 0.927 7.822 0.024 1.00 93.56 153 SER A N 1
ATOM 1237 C CA . SER A 1 153 ? 1.432 8.000 -1.338 1.00 93.56 153 SER A CA 1
ATOM 1238 C C . SER A 1 153 ? 2.568 7.028 -1.621 1.00 93.56 153 SER A C 1
ATOM 1240 O O . SER A 1 153 ? 3.432 6.794 -0.770 1.00 93.56 153 SER A O 1
ATOM 1242 N N . LEU A 1 154 ? 2.552 6.442 -2.818 1.00 93.75 154 LEU A N 1
ATOM 1243 C CA . LEU A 1 154 ? 3.548 5.481 -3.286 1.00 93.75 154 LEU A CA 1
ATOM 1244 C C . LEU A 1 154 ? 4.454 6.178 -4.298 1.00 93.75 154 LEU A C 1
ATOM 1246 O O . LEU A 1 154 ? 4.015 6.562 -5.381 1.00 93.75 154 LEU A O 1
ATOM 1250 N N . HIS A 1 155 ? 5.726 6.339 -3.953 1.00 91.94 155 HIS A N 1
ATOM 1251 C CA . HIS A 1 155 ? 6.633 7.176 -4.729 1.00 91.94 155 HIS A CA 1
ATOM 1252 C C . HIS A 1 155 ? 7.120 6.453 -5.983 1.00 91.94 155 HIS A C 1
ATOM 1254 O O . HIS A 1 155 ? 7.575 5.305 -5.932 1.00 91.94 155 HIS A O 1
ATOM 1260 N N . GLY A 1 156 ? 7.061 7.155 -7.113 1.00 92.06 156 GLY A N 1
ATOM 1261 C CA . GLY A 1 156 ? 7.680 6.708 -8.353 1.00 92.06 156 GLY A CA 1
ATOM 1262 C C . GLY A 1 156 ? 9.201 6.888 -8.342 1.00 92.06 156 GLY A C 1
ATOM 1263 O O . GLY A 1 156 ? 9.756 7.649 -7.552 1.00 92.06 156 GLY A O 1
ATOM 1264 N N . GLN A 1 157 ? 9.885 6.208 -9.260 1.00 92.69 157 GLN A N 1
ATOM 1265 C CA . GLN A 1 157 ? 11.315 6.400 -9.519 1.00 92.69 157 GLN A CA 1
ATOM 1266 C C . GLN A 1 157 ? 11.560 6.698 -10.994 1.00 92.69 157 GLN A C 1
ATOM 1268 O O . GLN A 1 157 ? 10.839 6.215 -11.868 1.00 92.69 157 GLN A O 1
ATOM 1273 N N . THR A 1 158 ? 12.596 7.484 -11.277 1.00 94.75 158 THR A N 1
ATOM 1274 C CA . THR A 1 158 ? 13.034 7.763 -12.645 1.00 94.75 158 THR A CA 1
ATOM 1275 C C . THR A 1 158 ? 13.924 6.639 -13.173 1.00 94.75 158 THR A C 1
ATOM 1277 O O . THR A 1 158 ? 14.690 6.017 -12.435 1.00 94.75 158 THR A O 1
ATOM 1280 N N . CYS A 1 159 ? 13.827 6.359 -14.473 1.00 95.38 159 CYS A N 1
ATOM 1281 C CA . CYS A 1 159 ? 14.695 5.379 -15.119 1.00 95.38 159 CYS A CA 1
ATOM 1282 C C . CYS A 1 159 ? 16.092 5.973 -15.358 1.00 95.38 159 CYS A C 1
ATOM 1284 O O . CYS A 1 159 ? 16.232 6.931 -16.118 1.00 95.38 159 CYS A O 1
ATOM 1286 N N . SER A 1 160 ? 17.131 5.360 -14.778 1.00 94.94 160 SER A N 1
ATOM 1287 C CA . SER A 1 160 ? 18.524 5.811 -14.934 1.00 94.94 160 SER A CA 1
ATOM 1288 C C . SER A 1 160 ? 18.975 5.908 -16.394 1.00 94.94 160 SER A C 1
ATOM 1290 O O . SER A 1 160 ? 19.707 6.824 -16.749 1.00 94.94 160 SER A O 1
ATOM 1292 N N . ASP A 1 161 ? 18.530 4.980 -17.244 1.00 95.19 161 ASP A N 1
ATOM 1293 C CA . ASP A 1 161 ? 19.009 4.879 -18.627 1.00 95.19 161 ASP A CA 1
ATOM 1294 C C . ASP A 1 161 ? 18.338 5.930 -19.511 1.00 95.19 161 ASP A C 1
ATOM 1296 O O . ASP A 1 161 ? 18.985 6.530 -20.362 1.00 95.19 161 ASP A O 1
ATOM 1300 N N . CYS A 1 162 ? 17.058 6.222 -19.263 1.00 93.88 162 CYS A N 1
ATOM 1301 C CA . CYS A 1 162 ? 16.365 7.315 -19.946 1.00 93.88 162 CYS A CA 1
ATOM 1302 C C . CYS A 1 162 ? 16.959 8.674 -19.559 1.00 93.88 162 CYS A C 1
ATOM 1304 O O . CYS A 1 162 ? 17.187 9.511 -20.430 1.00 93.88 162 CYS A O 1
ATOM 1306 N N . VAL A 1 163 ? 17.271 8.866 -18.271 1.00 93.50 163 VAL A N 1
ATOM 1307 C CA . VAL A 1 163 ? 17.946 10.080 -17.786 1.00 93.50 163 VAL A CA 1
ATOM 1308 C C . VAL A 1 163 ? 19.328 10.228 -18.430 1.00 93.50 163 VAL A C 1
ATOM 1310 O O . VAL A 1 163 ? 19.664 11.310 -18.905 1.00 93.50 163 VAL A O 1
ATOM 1313 N N . ALA A 1 164 ? 20.110 9.146 -18.511 1.00 93.56 164 ALA A N 1
ATOM 1314 C CA . ALA A 1 164 ? 21.418 9.155 -19.169 1.00 93.56 164 ALA A CA 1
ATOM 1315 C C . ALA A 1 164 ? 21.328 9.471 -20.675 1.00 93.56 164 ALA A C 1
ATOM 1317 O O . ALA A 1 164 ? 22.208 10.136 -21.215 1.00 93.56 164 ALA A O 1
ATOM 1318 N N . ASN A 1 165 ? 20.240 9.064 -21.334 1.00 92.81 165 ASN A N 1
ATOM 1319 C CA . ASN A 1 165 ? 19.960 9.348 -22.744 1.00 92.81 165 ASN A CA 1
ATOM 1320 C C . ASN A 1 165 ? 19.266 10.707 -22.975 1.00 92.81 165 ASN A C 1
ATOM 1322 O O . ASN A 1 165 ? 18.633 10.902 -24.012 1.00 92.81 165 ASN A O 1
ATOM 1326 N N . ALA A 1 166 ? 19.350 11.634 -22.014 1.00 91.06 166 ALA A N 1
ATOM 1327 C CA . ALA A 1 166 ? 18.774 12.982 -22.083 1.00 91.06 166 ALA A CA 1
ATOM 1328 C C . ALA A 1 166 ? 17.254 13.029 -22.348 1.00 91.06 166 ALA A C 1
ATOM 1330 O O . ALA A 1 166 ? 16.727 14.039 -22.819 1.00 91.06 166 ALA A O 1
ATOM 1331 N N . SER A 1 167 ? 16.525 11.955 -22.025 1.00 88.12 167 SER A N 1
ATOM 1332 C CA . SER A 1 167 ? 15.061 11.987 -22.025 1.00 88.12 167 SER A CA 1
ATOM 1333 C C . SER A 1 167 ? 14.555 12.760 -20.799 1.00 88.12 167 SER A C 1
ATOM 1335 O O . SER A 1 167 ? 15.175 12.673 -19.734 1.00 88.12 167 SER A O 1
ATOM 1337 N N . PRO A 1 168 ? 13.427 13.490 -20.898 1.00 89.88 168 PRO A N 1
ATOM 1338 C CA . PRO A 1 168 ? 12.824 14.144 -19.741 1.00 89.88 168 PRO A CA 1
ATOM 1339 C C . PRO A 1 168 ? 12.580 13.143 -18.598 1.00 89.88 168 PRO A C 1
ATOM 1341 O O . PRO A 1 168 ? 12.096 12.036 -18.855 1.00 89.88 168 PRO A O 1
ATOM 1344 N N . PRO A 1 169 ? 12.898 13.495 -17.338 1.00 89.06 169 PRO A N 1
ATOM 1345 C CA . PRO A 1 169 ? 12.700 12.594 -16.213 1.00 89.06 169 PRO A CA 1
ATOM 1346 C C . PRO A 1 169 ? 11.210 12.299 -16.039 1.00 89.06 169 PRO A C 1
ATOM 1348 O O . PRO A 1 169 ? 10.402 13.196 -15.806 1.00 89.06 169 PRO A O 1
ATOM 1351 N N . LYS A 1 170 ? 10.858 11.019 -16.134 1.00 89.50 170 LYS A N 1
ATOM 1352 C CA . LYS A 1 170 ? 9.496 10.515 -15.965 1.00 89.50 170 LYS A CA 1
ATOM 1353 C C . LYS A 1 170 ? 9.453 9.553 -14.790 1.00 89.50 170 LYS A C 1
ATOM 1355 O O . LYS A 1 170 ? 10.334 8.705 -14.641 1.00 89.50 170 LYS A O 1
ATOM 1360 N N . LEU A 1 171 ? 8.434 9.703 -13.950 1.00 89.94 171 LEU A N 1
ATOM 1361 C CA . LEU A 1 171 ? 8.203 8.795 -12.836 1.00 89.94 171 LEU A CA 1
ATOM 1362 C C . LEU A 1 171 ? 7.588 7.495 -13.348 1.00 89.94 171 LEU A C 1
ATOM 1364 O O . LEU A 1 171 ? 6.604 7.497 -14.088 1.00 89.94 171 LEU A O 1
ATOM 1368 N N . HIS A 1 172 ? 8.166 6.381 -12.917 1.00 89.50 172 HIS A N 1
ATOM 1369 C CA . HIS A 1 172 ? 7.588 5.057 -13.065 1.00 89.50 172 HIS A CA 1
ATOM 1370 C C . HIS A 1 172 ? 7.145 4.567 -11.695 1.00 89.50 172 HIS A C 1
ATOM 1372 O O . HIS A 1 172 ? 7.910 4.636 -10.732 1.00 89.50 172 HIS A O 1
ATOM 1378 N N . TYR A 1 173 ? 5.924 4.052 -11.617 1.00 90.19 173 TYR A N 1
ATOM 1379 C CA . TYR A 1 173 ? 5.388 3.455 -10.402 1.00 90.19 173 TYR A CA 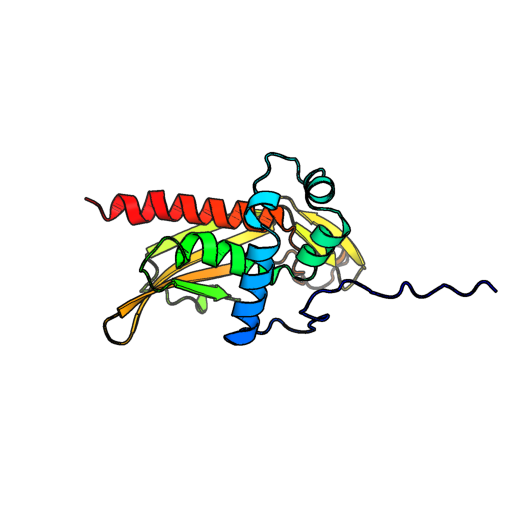1
ATOM 1380 C C . TYR A 1 173 ? 5.642 1.956 -10.424 1.00 90.19 173 TYR A C 1
ATOM 1382 O O . TYR A 1 173 ? 5.507 1.295 -11.456 1.00 90.19 173 TYR A O 1
ATOM 1390 N N . GLY A 1 174 ? 6.091 1.434 -9.291 1.00 88.38 174 GLY A N 1
ATOM 1391 C CA . GLY A 1 174 ? 6.540 0.060 -9.207 1.00 88.38 174 GLY A CA 1
ATOM 1392 C C . GLY A 1 174 ? 5.426 -0.919 -8.842 1.00 88.38 174 GLY A C 1
ATOM 1393 O O . GLY A 1 174 ? 4.481 -0.591 -8.128 1.00 88.38 174 GLY A O 1
ATOM 1394 N N . THR A 1 175 ? 5.572 -2.156 -9.300 1.00 91.44 175 THR A N 1
ATOM 1395 C CA . THR A 1 175 ? 4.799 -3.305 -8.842 1.00 91.44 175 THR A CA 1
ATOM 1396 C C . THR A 1 175 ? 5.301 -3.729 -7.462 1.00 91.44 175 THR A C 1
ATOM 1398 O O . THR A 1 175 ? 6.454 -4.146 -7.296 1.00 91.44 175 THR A O 1
ATOM 1401 N N . TRP A 1 176 ? 4.424 -3.627 -6.469 1.00 93.56 176 TRP A N 1
ATOM 1402 C CA . TRP A 1 176 ? 4.705 -3.985 -5.081 1.00 93.56 176 TRP A CA 1
ATOM 1403 C C . TRP A 1 176 ? 4.611 -5.492 -4.851 1.00 93.56 176 TRP A C 1
ATOM 1405 O O . TRP A 1 176 ? 3.790 -6.176 -5.456 1.00 93.56 176 TRP A O 1
ATOM 1415 N N . TYR A 1 177 ? 5.437 -6.006 -3.943 1.00 92.75 177 TYR A N 1
ATOM 1416 C CA . TYR A 1 177 ? 5.343 -7.390 -3.492 1.00 92.75 177 TYR A CA 1
ATOM 1417 C C . TYR A 1 177 ? 4.346 -7.500 -2.323 1.00 92.75 177 TYR A C 1
ATOM 1419 O O . TYR A 1 177 ? 4.439 -6.695 -1.393 1.00 92.75 177 TYR A O 1
ATOM 1427 N N . PRO A 1 178 ? 3.436 -8.495 -2.305 1.00 93.81 178 PRO A N 1
ATOM 1428 C CA . PRO A 1 178 ? 2.466 -8.679 -1.220 1.00 93.81 178 PRO A CA 1
ATOM 1429 C C . PRO A 1 178 ? 3.055 -8.625 0.200 1.00 93.81 178 PRO A C 1
ATOM 1431 O O . PRO A 1 178 ? 2.535 -7.913 1.058 1.00 93.81 178 PRO A O 1
ATOM 1434 N N . HIS A 1 179 ? 4.176 -9.308 0.453 1.00 92.06 179 HIS A N 1
ATOM 1435 C CA . HIS A 1 179 ? 4.817 -9.300 1.777 1.00 92.06 179 HIS A CA 1
ATOM 1436 C C . HIS A 1 179 ? 5.391 -7.926 2.159 1.00 92.06 179 HIS A C 1
ATOM 1438 O O . HIS A 1 179 ? 5.389 -7.569 3.335 1.00 92.06 179 HIS A O 1
ATOM 1444 N N . GLU A 1 180 ? 5.845 -7.128 1.187 1.00 94.56 180 GLU A N 1
ATOM 1445 C CA . GLU A 1 180 ? 6.343 -5.772 1.445 1.00 94.56 180 GLU A CA 1
ATOM 1446 C C . GLU A 1 180 ? 5.211 -4.829 1.843 1.00 94.56 180 GLU A C 1
ATOM 1448 O O . GLU A 1 180 ? 5.383 -4.037 2.766 1.00 94.56 180 GLU A O 1
ATOM 1453 N N . VAL A 1 181 ? 4.033 -4.966 1.222 1.00 95.94 181 VAL A N 1
ATOM 1454 C CA . VAL A 1 181 ? 2.827 -4.236 1.641 1.00 95.94 181 VAL A CA 1
ATOM 1455 C C . VAL A 1 181 ? 2.474 -4.575 3.087 1.00 95.94 181 VAL A C 1
ATOM 1457 O O . VAL A 1 181 ? 2.300 -3.675 3.909 1.00 95.94 181 VAL A O 1
ATOM 1460 N N . PHE A 1 182 ? 2.427 -5.870 3.421 1.00 95.06 182 PHE A N 1
ATOM 1461 C CA . PHE A 1 182 ? 2.135 -6.317 4.782 1.00 95.06 182 PHE A CA 1
ATOM 1462 C C . PHE A 1 182 ? 3.151 -5.771 5.796 1.00 95.06 182 PHE A C 1
ATOM 1464 O O . PHE A 1 182 ? 2.768 -5.226 6.833 1.00 95.06 182 PHE A O 1
ATOM 1471 N N . ARG A 1 183 ? 4.449 -5.858 5.477 1.00 95.31 183 ARG A N 1
ATOM 1472 C CA . ARG A 1 183 ? 5.540 -5.352 6.320 1.00 95.31 183 ARG A CA 1
ATOM 1473 C C . ARG A 1 183 ? 5.422 -3.848 6.565 1.00 95.31 183 ARG A C 1
ATOM 1475 O O . ARG A 1 183 ? 5.493 -3.430 7.719 1.00 95.31 183 ARG A O 1
ATOM 1482 N N . VAL A 1 184 ? 5.246 -3.051 5.509 1.00 96.75 184 VAL A N 1
ATOM 1483 C CA . VAL A 1 184 ? 5.128 -1.587 5.602 1.00 96.75 184 VAL A CA 1
ATOM 1484 C C . VAL A 1 184 ? 3.912 -1.194 6.437 1.00 96.75 184 VAL A C 1
ATOM 1486 O O . VAL A 1 184 ? 4.055 -0.434 7.390 1.00 96.75 184 VAL A O 1
ATOM 1489 N N . MET A 1 185 ? 2.735 -1.758 6.156 1.00 97.56 185 MET A N 1
ATOM 1490 C CA . MET A 1 185 ? 1.511 -1.431 6.898 1.00 97.56 185 MET A CA 1
ATOM 1491 C C . MET A 1 185 ? 1.597 -1.822 8.376 1.00 97.56 185 MET A C 1
ATOM 1493 O O . MET A 1 185 ? 1.184 -1.050 9.241 1.00 97.56 185 MET A O 1
ATOM 1497 N N . ARG A 1 186 ? 2.189 -2.983 8.687 1.00 96.31 186 ARG A N 1
ATOM 1498 C CA . ARG A 1 186 ? 2.449 -3.394 10.073 1.00 96.31 186 ARG A CA 1
ATOM 1499 C C . ARG A 1 186 ? 3.399 -2.425 10.778 1.00 96.31 186 ARG A C 1
ATOM 1501 O O . ARG A 1 186 ? 3.141 -2.050 11.915 1.00 96.31 186 ARG A O 1
ATOM 1508 N N . ASN A 1 187 ? 4.473 -1.997 10.113 1.00 96.94 187 ASN A N 1
ATOM 1509 C CA . ASN A 1 187 ? 5.410 -1.022 10.673 1.00 96.94 187 ASN A CA 1
ATOM 1510 C C . ASN A 1 187 ? 4.727 0.322 10.961 1.00 96.94 187 ASN A C 1
ATOM 1512 O O . ASN A 1 187 ? 4.918 0.878 12.041 1.00 96.94 187 ASN A O 1
ATOM 1516 N N . VAL A 1 188 ? 3.919 0.824 10.021 1.00 98.19 188 VAL A N 1
ATOM 1517 C CA . VAL A 1 188 ? 3.131 2.056 10.185 1.00 98.19 188 VAL A CA 1
ATOM 1518 C C . VAL A 1 188 ? 2.186 1.933 11.380 1.00 98.19 188 VAL A C 1
ATOM 1520 O O . VAL A 1 188 ? 2.182 2.813 12.236 1.00 98.19 188 VAL A O 1
ATOM 1523 N N . HIS A 1 189 ? 1.455 0.820 11.488 1.00 97.00 189 HIS A N 1
ATOM 1524 C CA . HIS A 1 189 ? 0.570 0.549 12.621 1.00 97.00 189 HIS A CA 1
ATOM 1525 C C . HIS A 1 189 ? 1.319 0.583 13.959 1.00 97.00 189 HIS A C 1
ATOM 1527 O O . HIS A 1 189 ? 0.957 1.351 14.845 1.00 97.00 189 HIS A O 1
ATOM 1533 N N . CYS A 1 190 ? 2.416 -0.173 14.086 1.00 95.94 190 CYS 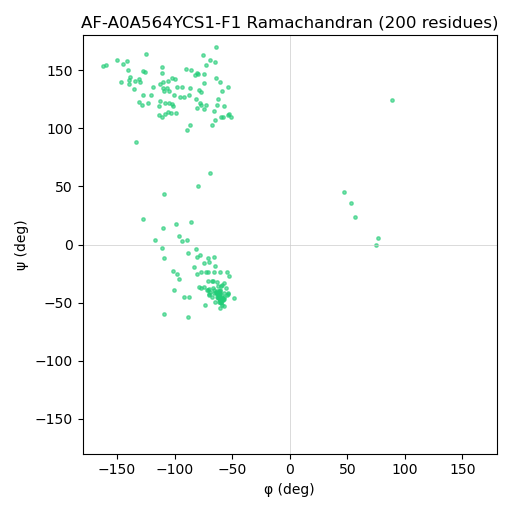A N 1
ATOM 1534 C CA . CYS A 1 190 ? 3.210 -0.201 15.317 1.00 95.94 190 CYS A CA 1
ATOM 1535 C C . CYS A 1 190 ? 3.777 1.177 15.694 1.00 95.94 190 CYS A C 1
ATOM 1537 O O . CYS A 1 190 ? 3.877 1.499 16.878 1.00 95.94 190 CYS A O 1
ATOM 1539 N N . LYS A 1 191 ? 4.163 2.000 14.708 1.00 97.12 191 LYS A N 1
ATOM 1540 C CA . LYS A 1 191 ? 4.624 3.370 14.968 1.00 97.12 191 LYS A CA 1
ATOM 1541 C C . LYS A 1 191 ? 3.491 4.256 15.475 1.00 97.12 191 LYS A C 1
ATOM 1543 O O . LYS A 1 191 ? 3.695 4.935 16.472 1.00 97.12 191 LYS A O 1
ATOM 1548 N N . ILE A 1 192 ? 2.307 4.199 14.862 1.00 96.50 192 ILE A N 1
ATOM 1549 C CA . ILE A 1 192 ? 1.127 4.945 15.326 1.00 96.50 192 ILE A CA 1
ATOM 1550 C C . ILE A 1 192 ? 0.746 4.526 16.751 1.00 96.50 192 ILE A C 1
ATOM 1552 O O . ILE A 1 192 ? 0.560 5.391 17.602 1.00 96.50 192 ILE A O 1
ATOM 1556 N N . GLU A 1 193 ? 0.700 3.228 17.059 1.00 93.88 193 GLU A N 1
ATOM 1557 C CA . GLU A 1 193 ? 0.413 2.769 18.426 1.00 93.88 193 GLU A CA 1
ATOM 1558 C C . GLU A 1 193 ? 1.402 3.341 19.445 1.00 93.88 193 GLU A C 1
ATOM 1560 O O . GLU A 1 193 ? 1.012 3.889 20.478 1.00 93.88 193 GLU A O 1
ATOM 1565 N N . ARG A 1 194 ? 2.697 3.273 19.127 1.00 94.19 194 ARG A N 1
ATOM 1566 C CA . ARG A 1 194 ? 3.761 3.721 20.024 1.00 94.19 194 ARG A CA 1
ATOM 1567 C C . ARG A 1 194 ? 3.840 5.240 20.171 1.00 94.19 194 ARG A C 1
ATOM 1569 O O . ARG A 1 194 ? 4.176 5.721 21.247 1.00 94.19 194 ARG A O 1
ATOM 1576 N N . GLU A 1 195 ? 3.633 5.979 19.091 1.00 94.62 195 GLU A N 1
ATOM 1577 C CA . GLU A 1 195 ? 3.930 7.414 19.020 1.00 94.62 195 GLU A CA 1
ATOM 1578 C C . GLU A 1 195 ? 2.682 8.278 19.166 1.00 94.62 195 GLU A C 1
ATOM 1580 O O . GLU A 1 195 ? 2.799 9.422 19.575 1.00 94.62 195 GLU A O 1
ATOM 1585 N N . VAL A 1 196 ? 1.496 7.744 18.875 1.00 92.50 196 VAL A N 1
ATOM 1586 C CA . VAL A 1 196 ? 0.234 8.487 18.946 1.00 92.50 196 VAL A CA 1
ATOM 1587 C C . VAL A 1 196 ? -0.596 7.998 20.129 1.00 92.50 196 VAL A C 1
ATOM 1589 O O . VAL A 1 196 ? -0.852 8.764 21.054 1.00 92.50 196 VAL A O 1
ATOM 1592 N N . PHE A 1 197 ? -0.968 6.715 20.169 1.00 87.56 197 PHE A N 1
ATOM 1593 C CA . PHE A 1 197 ? -1.873 6.217 21.215 1.00 87.56 197 PHE A CA 1
ATOM 1594 C C . PHE A 1 197 ? -1.233 6.178 22.604 1.00 87.56 197 PHE A C 1
ATOM 1596 O O . PHE A 1 197 ? -1.841 6.636 23.573 1.00 87.56 197 PHE A O 1
ATOM 1603 N N . ASN A 1 198 ? 0.020 5.732 22.711 1.00 83.19 198 ASN A N 1
ATOM 1604 C CA . ASN A 1 198 ? 0.713 5.735 24.002 1.00 83.19 198 ASN A CA 1
ATOM 1605 C C . ASN A 1 198 ? 0.965 7.155 24.546 1.00 83.19 198 ASN A C 1
ATOM 1607 O O . ASN A 1 198 ? 1.092 7.317 25.755 1.00 83.19 198 ASN A O 1
ATOM 1611 N N . GLN A 1 199 ? 1.008 8.183 23.689 1.00 69.19 199 GLN A N 1
ATOM 1612 C CA . GLN A 1 199 ? 1.143 9.580 24.124 1.00 69.19 199 GLN A CA 1
ATOM 1613 C C . GLN A 1 199 ? -0.185 10.192 24.590 1.00 69.19 199 GLN A C 1
ATOM 1615 O O . GLN A 1 199 ? -0.175 11.096 25.417 1.00 69.19 199 GLN A O 1
ATOM 1620 N N . MET A 1 200 ? -1.326 9.685 24.111 1.00 60.66 200 MET A N 1
ATOM 1621 C CA . MET A 1 200 ? -2.664 10.146 24.515 1.00 60.66 200 MET A CA 1
ATOM 1622 C C . MET A 1 200 ? -3.157 9.541 25.841 1.00 60.66 200 MET A C 1
ATOM 1624 O O . MET A 1 200 ? -4.244 9.886 26.295 1.00 60.66 200 MET A O 1
ATOM 1628 N N . THR A 1 201 ? -2.392 8.629 26.452 1.00 53.75 201 THR A N 1
ATOM 1629 C CA . THR A 1 201 ? -2.764 7.940 27.707 1.00 53.75 201 THR A CA 1
ATOM 1630 C C . THR A 1 201 ? -2.104 8.574 28.948 1.00 53.75 201 THR A C 1
ATOM 1632 O O . THR A 1 201 ? -2.031 7.939 29.999 1.00 53.75 201 THR A O 1
ATOM 1635 N N . ILE A 1 202 ? -1.605 9.812 28.835 1.00 39.12 202 ILE A N 1
ATOM 1636 C CA . ILE A 1 202 ? -1.020 10.601 29.937 1.00 39.12 202 ILE A CA 1
ATOM 1637 C C . ILE A 1 202 ? -1.940 11.773 30.271 1.00 39.12 202 ILE A C 1
ATOM 1639 O O . ILE A 1 202 ? -2.338 12.485 29.324 1.00 39.12 202 ILE A O 1
#